Protein AF-A0A4V1WNB5-F1 (afdb_monomer_lite)

pLDDT: mean 74.55, std 23.51, range [30.52, 98.75]

Foldseek 3Di:
DDDDDDDDDDDDDPDDPDPDPPPDDDDDDDDDDDDDDDDDDDDDDDDDDDDDDDDDDDDDDDDDDDDDDDDDDDDDDDDDDDDDDDDDDDDDDDDDDDDDDDPVVVVVVVVVLVVCCVVVNPVVSVVVVVVVVVVVVVVVVVVVVVVVVVVVVPPDPVVVVVVVVVVVVVVVVVVVVVVVVVVVVVVVVVVVVVVVVVVVVVVVVVVVVVVVVVVVVVVVVVVVVVVVVVVVVVVVVVVVVVVVVVVVVVVVVVVVVVVVVVVVVVVVVVVVVVVVVVVVVVVVVVVVVVVVVVVVVVVVVVVVVVVVVVVVVVVVVVVVVVVVVVVVVVVVVVVVVVVVVVVVVVVVVVVVVVD

Structure (mmCIF, N/CA/C/O backbone):
data_AF-A0A4V1WNB5-F1
#
_entry.id   AF-A0A4V1WNB5-F1
#
loop_
_atom_site.group_PDB
_atom_site.id
_atom_site.type_symbol
_atom_site.label_atom_id
_atom_site.label_alt_id
_atom_site.label_comp_id
_atom_site.label_asym_id
_atom_site.label_entity_id
_atom_site.label_seq_id
_atom_site.pdbx_PDB_ins_code
_atom_site.Cartn_x
_atom_site.Cartn_y
_atom_site.Cartn_z
_atom_site.occupancy
_atom_site.B_iso_or_equiv
_atom_site.auth_seq_id
_atom_site.auth_comp_id
_atom_site.auth_asym_id
_atom_site.auth_atom_id
_atom_site.pdbx_PDB_model_num
ATOM 1 N N . MET A 1 1 ? -38.522 -26.105 -21.052 1.00 42.19 1 MET A N 1
ATOM 2 C CA . MET A 1 1 ? -37.766 -27.234 -20.470 1.00 42.19 1 MET A CA 1
ATOM 3 C C . MET A 1 1 ? -37.406 -26.798 -19.070 1.00 42.19 1 MET A C 1
ATOM 5 O O . MET A 1 1 ? -36.334 -26.258 -18.832 1.00 42.19 1 MET A O 1
ATOM 9 N N . ASP A 1 2 ? -38.416 -26.903 -18.217 1.00 47.81 2 ASP A N 1
ATOM 10 C CA . ASP A 1 2 ? -38.385 -26.595 -16.798 1.00 47.81 2 ASP A CA 1
ATOM 11 C C . ASP A 1 2 ? -37.646 -27.701 -16.052 1.00 47.81 2 ASP A C 1
ATOM 13 O O . ASP A 1 2 ? -37.881 -28.877 -16.320 1.00 47.81 2 ASP A O 1
ATOM 17 N N . ALA A 1 3 ? -36.798 -27.322 -15.101 1.00 49.12 3 ALA A N 1
ATOM 18 C CA . ALA A 1 3 ? -36.507 -28.133 -13.924 1.00 49.12 3 ALA A CA 1
ATOM 19 C C . ALA A 1 3 ? -35.836 -27.244 -12.872 1.00 49.12 3 ALA A C 1
ATOM 21 O O . ALA A 1 3 ? -34.621 -27.054 -12.852 1.00 49.12 3 ALA A O 1
ATOM 22 N N . GLN A 1 4 ? -36.676 -26.680 -12.009 1.00 51.12 4 GLN A N 1
ATOM 23 C CA . GLN A 1 4 ? -36.306 -26.287 -10.657 1.00 51.12 4 GLN A CA 1
ATOM 24 C C . GLN A 1 4 ? -35.960 -27.555 -9.868 1.00 51.12 4 GLN A C 1
ATOM 26 O O . GLN A 1 4 ? -36.744 -28.499 -9.883 1.00 51.12 4 GLN A O 1
ATOM 31 N N . TYR A 1 5 ? -34.852 -27.551 -9.130 1.00 54.19 5 TYR A N 1
ATOM 32 C CA . TYR A 1 5 ? -34.739 -28.349 -7.910 1.00 54.19 5 TYR A CA 1
ATOM 33 C C . TYR A 1 5 ? -34.098 -27.499 -6.819 1.00 54.19 5 TYR A C 1
ATOM 35 O O . TYR A 1 5 ? -32.903 -27.214 -6.818 1.00 54.19 5 TYR A O 1
ATOM 43 N N . VAL A 1 6 ? -34.979 -27.061 -5.926 1.00 48.97 6 VAL A N 1
ATOM 44 C CA . VAL A 1 6 ? -34.698 -26.639 -4.562 1.00 48.97 6 VAL A CA 1
ATOM 45 C C . VAL A 1 6 ? -34.506 -27.915 -3.747 1.00 48.97 6 VAL A C 1
ATOM 47 O O . VAL A 1 6 ? -35.368 -28.790 -3.785 1.00 48.97 6 VAL A O 1
ATOM 50 N N . THR A 1 7 ? -33.414 -28.008 -2.997 1.00 57.88 7 THR A N 1
ATOM 51 C CA . THR A 1 7 ? -33.328 -28.893 -1.830 1.00 57.88 7 THR A CA 1
ATOM 52 C C . THR A 1 7 ? -32.632 -28.141 -0.710 1.00 57.88 7 THR A C 1
ATOM 54 O O . THR A 1 7 ? -31.428 -27.891 -0.765 1.00 57.88 7 THR A O 1
ATOM 57 N N . GLU A 1 8 ? -33.444 -27.763 0.271 1.00 52.16 8 GLU A N 1
ATOM 58 C CA . GLU A 1 8 ? -33.056 -27.454 1.640 1.00 52.16 8 GLU A CA 1
ATOM 59 C C . GLU A 1 8 ? -32.385 -28.686 2.265 1.00 52.16 8 GLU A C 1
ATOM 61 O O . G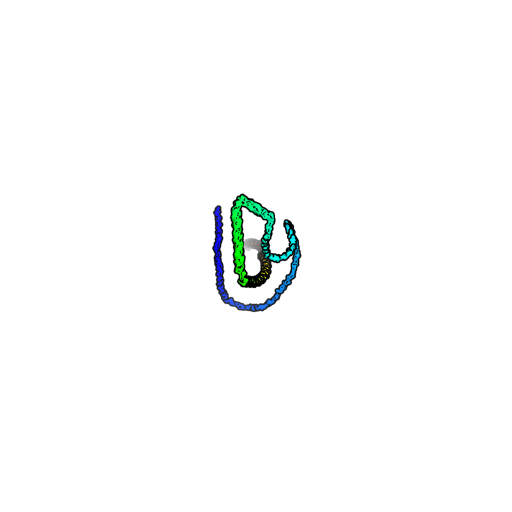LU A 1 8 ? -32.890 -29.802 2.143 1.00 52.16 8 GLU A O 1
ATOM 66 N N . LEU A 1 9 ? -31.263 -28.474 2.951 1.00 57.38 9 LEU A N 1
ATOM 67 C CA . LEU A 1 9 ? -30.746 -29.382 3.969 1.00 57.38 9 LEU A CA 1
ATOM 68 C C . LEU A 1 9 ? -30.289 -28.524 5.145 1.00 57.38 9 LEU A C 1
ATOM 70 O O . LEU A 1 9 ? -29.206 -27.942 5.127 1.00 57.38 9 LEU A O 1
ATOM 74 N N . ASP A 1 10 ? -31.171 -28.438 6.134 1.00 52.91 10 ASP A N 1
ATOM 75 C CA . ASP A 1 10 ? -30.852 -28.033 7.494 1.00 52.91 10 ASP A CA 1
ATOM 76 C C . ASP A 1 10 ? -30.380 -29.245 8.312 1.00 52.91 10 ASP A C 1
ATOM 78 O O . ASP A 1 10 ? -30.760 -30.388 8.048 1.00 52.91 10 ASP A O 1
ATOM 82 N N . SER A 1 11 ? -29.666 -28.912 9.387 1.00 52.03 11 SER A N 1
ATOM 83 C CA . SER A 1 11 ? -29.413 -29.658 10.630 1.00 52.03 11 SER A CA 1
ATOM 84 C C . SER A 1 11 ? -28.161 -30.549 10.753 1.00 52.03 11 SER A C 1
ATOM 86 O O . SER A 1 11 ? -28.029 -31.615 10.162 1.00 52.03 11 SER A O 1
ATOM 88 N N . ASP A 1 12 ? -27.294 -30.063 11.650 1.00 55.00 12 ASP A N 1
ATOM 89 C CA . ASP A 1 12 ? -26.554 -30.796 12.681 1.00 55.00 12 ASP A CA 1
ATOM 90 C C . ASP A 1 12 ? -25.526 -31.858 12.269 1.00 55.00 12 ASP A C 1
ATOM 92 O O . ASP A 1 12 ? -25.769 -33.061 12.301 1.00 55.00 12 ASP A O 1
ATOM 96 N N . SER A 1 13 ? -24.287 -31.391 12.081 1.00 55.72 13 SER A N 1
ATOM 97 C CA . SER A 1 13 ? -23.092 -32.145 12.479 1.00 55.72 13 SER A CA 1
ATOM 98 C C . SER A 1 13 ? -22.102 -31.197 13.159 1.00 55.72 13 SER A C 1
ATOM 100 O O . SER A 1 13 ? -21.338 -30.486 12.504 1.00 55.72 13 SER A O 1
ATOM 102 N N . MET A 1 14 ? -22.146 -31.139 14.494 1.00 52.25 14 MET A N 1
ATOM 103 C CA . MET A 1 14 ? -20.993 -30.709 15.284 1.00 52.25 14 MET A CA 1
ATOM 104 C C . MET A 1 14 ? -19.970 -31.844 15.249 1.00 52.25 14 MET A C 1
ATOM 106 O O . MET A 1 14 ? -19.978 -32.722 16.107 1.00 52.25 14 MET A O 1
ATOM 110 N N . ASP A 1 15 ? -19.108 -31.826 14.237 1.00 55.44 15 ASP A N 1
ATOM 111 C CA . ASP A 1 15 ? -17.906 -32.647 14.236 1.00 55.44 15 ASP A CA 1
ATOM 112 C C . ASP A 1 15 ? -16.852 -32.000 15.140 1.00 55.44 15 ASP A C 1
ATOM 114 O O . ASP A 1 15 ? -16.408 -30.865 14.932 1.00 55.44 15 ASP A O 1
ATOM 118 N N . ASP A 1 16 ? -16.469 -32.754 16.166 1.00 52.06 16 ASP A N 1
ATOM 119 C CA . ASP A 1 16 ? -15.380 -32.475 17.087 1.00 52.06 16 ASP A CA 1
ATOM 120 C C . ASP A 1 16 ? -14.090 -32.120 16.330 1.00 52.06 16 ASP A C 1
ATOM 122 O O . ASP A 1 16 ? -13.396 -32.976 15.773 1.00 52.06 16 ASP A O 1
ATOM 126 N N . ILE A 1 17 ? -13.706 -30.842 16.359 1.00 52.59 17 ILE A N 1
ATOM 127 C CA . ILE A 1 17 ? -12.376 -30.415 15.920 1.00 52.59 17 ILE A CA 1
ATOM 128 C C . ILE A 1 17 ? -11.371 -30.823 17.003 1.00 52.59 17 ILE A C 1
ATOM 130 O O . ILE A 1 17 ? -11.037 -30.059 17.911 1.00 52.59 17 ILE A O 1
ATOM 134 N N . ILE A 1 18 ? -10.851 -32.045 16.895 1.00 53.91 18 ILE A N 1
ATOM 135 C CA . ILE A 1 18 ? -9.656 -32.463 17.626 1.00 53.91 18 ILE A CA 1
ATOM 136 C C . ILE A 1 18 ? -8.452 -31.765 16.982 1.00 53.91 18 ILE A C 1
ATOM 138 O O . ILE A 1 18 ? -7.957 -32.170 15.930 1.00 53.91 18 ILE A O 1
ATOM 142 N N . PHE A 1 19 ? -7.934 -30.722 17.634 1.00 49.09 19 PHE A N 1
ATOM 143 C CA . PHE A 1 19 ? -6.611 -30.185 17.319 1.00 49.09 19 PHE A CA 1
ATOM 144 C C . PHE A 1 19 ? -5.536 -31.201 17.728 1.00 49.09 19 PHE A C 1
ATOM 146 O O . PHE A 1 19 ? -5.020 -31.188 18.848 1.00 49.09 19 PHE A O 1
ATOM 153 N N . VAL A 1 20 ? -5.167 -32.083 16.799 1.00 51.66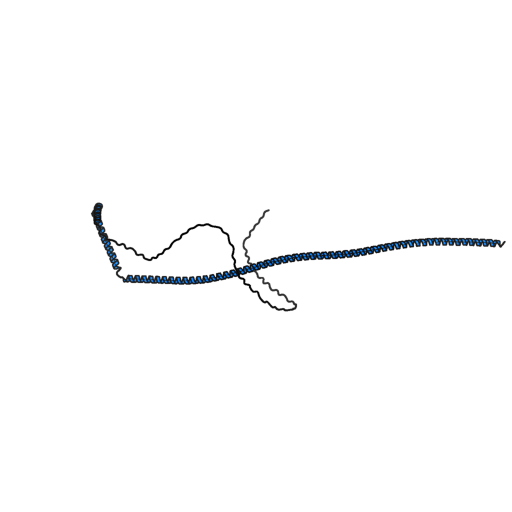 20 VAL A N 1
ATOM 154 C CA . VAL A 1 20 ? -3.948 -32.886 16.903 1.00 51.66 20 VAL A CA 1
ATOM 155 C C . VAL A 1 20 ? -2.757 -31.934 16.778 1.00 51.66 20 VAL A C 1
ATOM 157 O O . VAL A 1 20 ? -2.436 -31.439 15.699 1.00 51.66 20 VAL A O 1
ATOM 160 N N . ARG A 1 21 ? -2.092 -31.655 17.905 1.00 39.62 21 ARG A N 1
ATOM 161 C CA . ARG A 1 21 ? -0.758 -31.044 17.925 1.00 39.62 21 ARG A CA 1
ATOM 162 C C . ARG A 1 21 ? 0.216 -31.977 17.204 1.00 39.62 21 ARG A C 1
ATOM 164 O O . ARG A 1 21 ? 0.725 -32.924 17.800 1.00 39.62 21 ARG A O 1
ATOM 171 N N . SER A 1 22 ? 0.516 -31.683 15.946 1.00 46.41 22 SER A N 1
ATOM 172 C CA . SER A 1 22 ? 1.713 -32.201 15.289 1.00 46.41 22 SER A CA 1
ATOM 173 C C . SER A 1 22 ? 2.934 -31.615 15.995 1.00 46.41 22 SER A C 1
ATOM 175 O O . SER A 1 22 ? 3.272 -30.445 15.829 1.00 46.41 22 SER A O 1
ATOM 177 N N . VAL A 1 23 ? 3.571 -32.426 16.840 1.00 45.19 23 VAL A N 1
ATOM 178 C CA . VAL A 1 23 ? 4.894 -32.137 17.394 1.00 45.19 23 VAL A CA 1
ATOM 179 C C . VAL A 1 23 ? 5.896 -32.338 16.263 1.00 45.19 23 VAL A C 1
ATOM 181 O O . VAL A 1 23 ? 6.305 -33.459 15.960 1.00 45.19 23 VAL A O 1
ATOM 184 N N . GLU A 1 24 ? 6.249 -31.246 15.596 1.00 44.66 24 GLU A N 1
ATOM 185 C CA . GLU A 1 24 ? 7.303 -31.241 14.594 1.00 44.66 24 GLU A CA 1
ATOM 186 C C . GLU A 1 24 ? 8.656 -31.445 15.298 1.00 44.66 24 GLU A C 1
ATOM 188 O O . GLU A 1 24 ? 9.048 -30.702 16.201 1.00 44.66 24 GLU A O 1
ATOM 193 N N . LYS A 1 25 ? 9.344 -32.531 14.931 1.00 53.69 25 LYS A N 1
ATOM 194 C CA . LYS A 1 25 ? 10.694 -32.859 15.400 1.00 53.69 25 LYS A CA 1
ATOM 195 C C . LYS A 1 25 ? 11.670 -31.750 14.984 1.00 53.69 25 LYS A C 1
ATOM 197 O O . LYS A 1 25 ? 11.705 -31.413 13.802 1.00 53.69 25 LYS A O 1
ATOM 202 N N . PRO A 1 26 ? 12.553 -31.270 15.875 1.00 44.59 26 PRO A N 1
ATOM 203 C CA . PRO A 1 26 ? 13.634 -30.385 15.469 1.00 44.59 26 PRO A CA 1
ATOM 204 C C . PRO A 1 26 ? 14.649 -31.158 14.615 1.00 44.59 26 PRO A C 1
ATOM 206 O O . PRO A 1 26 ? 15.341 -32.058 15.098 1.00 44.59 26 PRO A O 1
ATOM 209 N N . GLN A 1 27 ? 14.738 -30.805 13.330 1.00 51.25 27 GLN A N 1
ATOM 210 C CA . GLN A 1 27 ? 15.877 -31.160 12.490 1.00 51.25 27 GLN A CA 1
ATOM 211 C C . GLN A 1 27 ? 17.113 -30.398 12.973 1.00 51.25 27 GLN A C 1
ATOM 213 O O . GLN A 1 27 ? 17.120 -29.175 13.098 1.00 51.25 27 GLN A O 1
ATOM 218 N N . THR A 1 28 ? 18.174 -31.148 13.240 1.00 51.28 28 THR A N 1
ATOM 219 C CA . THR A 1 28 ? 19.508 -30.641 13.540 1.00 51.28 28 THR A CA 1
ATOM 220 C C . THR A 1 28 ? 20.172 -30.111 12.263 1.00 51.28 28 THR A C 1
ATOM 222 O O . THR A 1 28 ? 20.312 -30.863 11.295 1.00 51.28 28 THR A O 1
ATOM 225 N N . PRO A 1 29 ? 20.658 -28.858 12.223 1.00 48.78 29 PRO A N 1
ATOM 226 C CA . PRO A 1 29 ? 21.563 -28.438 11.168 1.00 48.78 29 PRO A CA 1
ATOM 227 C C . PRO A 1 29 ? 22.975 -28.946 11.477 1.00 48.78 29 PRO A C 1
ATOM 229 O O . PRO A 1 29 ? 23.574 -28.633 12.509 1.00 48.78 29 PRO A O 1
ATOM 232 N N . LYS A 1 30 ? 23.492 -29.772 10.562 1.00 51.12 30 LYS A N 1
ATOM 233 C CA . LYS A 1 30 ? 24.883 -30.226 10.536 1.00 51.12 30 LYS A CA 1
ATOM 234 C C . LYS A 1 30 ? 25.839 -29.040 10.428 1.00 51.12 30 LYS A C 1
ATOM 236 O O . LYS A 1 30 ? 25.622 -28.095 9.676 1.00 51.12 30 LYS A O 1
ATOM 241 N N . ALA A 1 31 ? 26.921 -29.174 11.182 1.00 45.06 31 ALA A N 1
ATOM 242 C CA . ALA A 1 31 ? 28.063 -28.288 11.246 1.00 45.06 31 ALA A CA 1
ATOM 243 C C . ALA A 1 31 ? 28.826 -28.153 9.915 1.00 45.06 31 ALA A C 1
ATOM 245 O O . ALA A 1 31 ? 29.007 -29.117 9.174 1.00 45.06 31 ALA A O 1
ATOM 246 N N . GLY A 1 32 ? 29.355 -26.950 9.713 1.00 42.41 32 GLY A N 1
ATOM 247 C CA . GLY A 1 32 ? 30.382 -26.563 8.745 1.00 42.41 32 GLY A CA 1
ATOM 248 C C . GLY A 1 32 ? 30.314 -25.039 8.639 1.00 42.41 32 GLY A C 1
ATOM 249 O O . GLY A 1 32 ? 29.313 -24.510 8.192 1.00 42.41 32 GLY A O 1
ATOM 250 N N . GLY A 1 33 ? 31.233 -24.225 9.145 1.00 37.28 33 GLY A N 1
ATOM 251 C CA . GLY A 1 33 ? 32.669 -24.393 9.302 1.00 37.28 33 GLY A CA 1
ATOM 252 C C . GLY A 1 33 ? 33.303 -23.165 8.644 1.00 37.28 33 GLY A C 1
ATOM 253 O O . GLY A 1 33 ? 33.580 -23.190 7.455 1.00 37.28 33 GLY A O 1
ATOM 254 N N . GLY A 1 34 ? 33.464 -22.067 9.391 1.00 39.53 34 GLY A N 1
ATOM 255 C CA . GLY A 1 34 ? 34.035 -20.817 8.874 1.00 39.53 34 GLY A CA 1
ATOM 256 C C . GLY A 1 34 ? 34.103 -19.723 9.943 1.00 39.53 34 GLY A C 1
ATOM 257 O O . GLY A 1 34 ? 33.090 -19.323 10.496 1.00 39.53 34 GLY A O 1
ATOM 258 N N . ARG A 1 35 ? 35.328 -19.319 10.277 1.00 44.09 35 ARG A N 1
ATOM 259 C CA . ARG A 1 35 ? 35.804 -18.572 11.463 1.00 44.09 35 ARG A CA 1
ATOM 260 C C . ARG A 1 35 ? 35.580 -17.029 11.355 1.00 44.09 35 ARG A C 1
ATOM 262 O O . ARG A 1 35 ? 34.982 -16.590 10.384 1.00 44.09 35 ARG A O 1
ATOM 269 N N . PRO A 1 36 ? 36.012 -16.180 12.323 1.00 52.59 36 PRO A N 1
ATOM 270 C CA . PRO A 1 36 ? 35.163 -15.154 12.938 1.00 52.59 36 PRO A CA 1
ATOM 271 C C . PRO A 1 36 ? 35.675 -13.721 12.679 1.00 52.59 36 PRO A C 1
ATOM 273 O O . PRO A 1 36 ? 36.760 -13.537 12.140 1.00 52.59 36 PRO A O 1
ATOM 276 N N . THR A 1 37 ? 34.969 -12.686 13.149 1.00 38.66 37 THR A N 1
ATOM 277 C CA . THR A 1 37 ? 35.601 -11.549 13.857 1.00 38.66 37 THR A CA 1
ATOM 278 C C . THR A 1 37 ? 34.589 -10.530 14.396 1.00 38.66 37 THR A C 1
ATOM 280 O O . THR A 1 37 ? 33.669 -10.113 13.711 1.00 38.66 37 THR A O 1
ATOM 283 N N . LYS A 1 38 ? 34.878 -10.083 15.630 1.00 46.59 38 LYS A N 1
ATOM 284 C CA . LYS A 1 38 ? 34.536 -8.785 16.250 1.00 46.59 38 LYS A CA 1
ATOM 285 C C . LYS A 1 38 ? 33.115 -8.565 16.798 1.00 46.59 38 LYS A C 1
ATOM 287 O O . LYS A 1 38 ? 32.292 -7.850 16.255 1.00 46.59 38 LYS A O 1
ATOM 292 N N . ARG A 1 39 ? 32.926 -9.094 18.012 1.00 40.84 39 ARG A N 1
ATOM 293 C CA . ARG A 1 39 ? 32.809 -8.335 19.279 1.00 40.84 39 ARG A CA 1
ATOM 294 C C . ARG A 1 39 ? 32.447 -6.837 19.152 1.00 40.84 39 ARG A C 1
ATOM 296 O O . ARG A 1 39 ? 33.323 -6.031 18.861 1.00 40.84 39 ARG A O 1
ATOM 303 N N . ALA A 1 40 ? 31.243 -6.479 19.593 1.00 36.00 40 ALA A N 1
ATOM 304 C CA . ALA A 1 40 ? 30.999 -5.314 20.446 1.00 36.00 40 ALA A CA 1
ATOM 305 C C . ALA A 1 40 ? 29.779 -5.603 21.338 1.00 36.00 40 ALA A C 1
ATOM 307 O O . ALA A 1 40 ? 28.773 -6.138 20.883 1.00 36.00 40 ALA A O 1
ATOM 308 N N . LYS A 1 41 ? 29.941 -5.340 22.634 1.00 46.84 41 LYS A N 1
ATOM 309 C CA . LYS A 1 41 ? 28.938 -5.489 23.693 1.00 46.84 41 LYS A CA 1
ATOM 310 C C . LYS A 1 41 ? 28.261 -4.125 23.947 1.00 46.84 41 LYS A C 1
ATOM 312 O O . LYS A 1 41 ? 28.760 -3.122 23.442 1.00 46.84 41 LYS A O 1
ATOM 317 N N . PRO A 1 42 ? 27.129 -4.121 24.671 1.00 55.09 42 PRO A N 1
ATOM 318 C CA . PRO A 1 42 ? 26.087 -3.100 24.624 1.00 55.09 42 PRO A CA 1
ATOM 319 C C . PRO A 1 42 ? 26.436 -1.908 25.506 1.00 55.09 42 PRO A C 1
ATOM 321 O O . PRO A 1 42 ? 27.261 -2.062 26.402 1.00 55.09 42 PRO A O 1
ATOM 324 N N . ASN A 1 43 ? 25.770 -0.773 25.290 1.00 38.22 43 ASN A N 1
ATOM 325 C CA . ASN A 1 43 ? 25.516 0.192 26.352 1.00 38.22 43 ASN A CA 1
ATOM 326 C C . ASN A 1 43 ? 24.463 1.242 25.962 1.00 38.22 43 ASN A C 1
ATOM 328 O O . ASN A 1 43 ? 24.403 1.696 24.823 1.00 38.22 43 ASN A O 1
ATOM 332 N N . ASP A 1 44 ? 23.702 1.606 26.993 1.00 37.56 44 ASP A N 1
ATOM 333 C CA . ASP A 1 44 ? 23.070 2.901 27.248 1.00 37.56 44 ASP A CA 1
ATOM 334 C C . ASP A 1 44 ? 21.703 3.216 26.621 1.00 37.56 44 ASP A C 1
ATOM 336 O O . ASP A 1 44 ? 21.555 3.891 25.607 1.00 37.56 44 ASP A O 1
ATOM 340 N N . VAL A 1 45 ? 20.674 2.824 27.380 1.00 49.22 45 VAL A N 1
ATOM 341 C CA . VAL A 1 45 ? 19.487 3.656 27.622 1.00 49.22 45 VAL A CA 1
ATOM 342 C C . VAL A 1 45 ? 19.846 4.659 28.728 1.00 49.22 45 VAL A C 1
ATOM 344 O O . VAL A 1 45 ? 20.417 4.253 29.742 1.00 49.22 45 VAL A O 1
ATOM 347 N N . PRO A 1 46 ? 19.439 5.934 28.610 1.00 47.16 46 PRO A N 1
ATOM 348 C CA . PRO A 1 46 ? 18.659 6.476 29.718 1.00 47.16 46 PRO A CA 1
ATOM 349 C C . PRO A 1 46 ? 17.446 7.309 29.273 1.00 47.16 46 PRO A C 1
ATOM 351 O O . PRO A 1 46 ? 17.540 8.203 28.443 1.00 47.16 46 PRO A O 1
ATOM 354 N N . ALA A 1 47 ? 16.324 6.981 29.920 1.00 37.47 47 ALA A N 1
ATOM 355 C CA . ALA A 1 47 ? 15.301 7.846 30.510 1.00 37.47 47 ALA A CA 1
ATOM 356 C C . ALA A 1 47 ? 14.849 9.137 29.790 1.00 37.47 47 ALA A C 1
ATOM 358 O O . ALA A 1 47 ? 15.644 10.041 29.551 1.00 37.47 47 ALA A O 1
ATOM 359 N N . ARG A 1 48 ? 13.512 9.315 29.743 1.00 35.72 48 ARG A N 1
ATOM 360 C CA . ARG A 1 48 ? 12.751 10.390 30.441 1.00 35.72 48 ARG A CA 1
ATOM 361 C C . ARG A 1 48 ? 11.639 11.005 29.571 1.00 35.72 48 ARG A C 1
ATOM 363 O O . ARG A 1 48 ? 11.910 11.762 28.653 1.00 35.72 48 ARG A O 1
ATOM 370 N N . ALA A 1 49 ? 10.386 10.771 29.959 1.00 34.34 49 ALA A N 1
ATOM 371 C CA . ALA A 1 49 ? 9.225 11.635 29.689 1.00 34.34 49 ALA A CA 1
ATOM 372 C C . ALA A 1 49 ? 8.202 11.319 30.799 1.00 34.34 49 ALA A C 1
ATOM 374 O O . ALA A 1 49 ? 7.684 10.213 30.854 1.00 34.34 49 ALA A O 1
ATOM 375 N N . VAL A 1 50 ? 8.137 12.053 31.915 1.00 40.41 50 VAL A N 1
ATOM 376 C CA . VAL A 1 50 ? 7.525 13.381 32.126 1.00 40.41 50 VAL A CA 1
ATOM 377 C C . VAL A 1 50 ? 6.125 13.478 31.524 1.00 40.41 50 VAL A C 1
ATOM 379 O O . VAL A 1 50 ? 5.939 13.879 30.381 1.00 40.41 50 VAL A O 1
ATOM 382 N N . SER A 1 51 ? 5.144 13.131 32.352 1.00 44.75 51 SER A N 1
ATOM 383 C CA . SER A 1 51 ? 3.738 13.489 32.196 1.00 44.75 51 SER A CA 1
ATOM 384 C C . SER A 1 51 ? 3.549 15.008 32.283 1.00 44.75 51 SER A C 1
ATOM 386 O O . SER A 1 51 ? 4.155 15.637 33.155 1.00 44.75 51 SER A O 1
ATOM 388 N N . PRO A 1 52 ? 2.617 15.591 31.514 1.00 53.75 52 PRO A N 1
ATOM 389 C CA . PRO A 1 52 ? 1.970 16.833 31.895 1.00 53.75 52 PRO A CA 1
ATOM 390 C C . PRO A 1 52 ? 0.527 16.577 32.342 1.00 53.75 52 PRO A C 1
ATOM 392 O O . PRO A 1 52 ? -0.303 16.031 31.618 1.00 53.75 52 PRO A O 1
ATOM 395 N N . SER A 1 53 ? 0.234 17.023 33.559 1.00 40.31 53 SER A N 1
ATOM 396 C CA . SER A 1 53 ? -1.105 17.319 34.045 1.00 40.31 53 SER A CA 1
ATOM 397 C C . SER A 1 53 ? -1.593 18.629 33.425 1.00 40.31 53 SER A C 1
ATOM 399 O O . SER A 1 53 ? -0.875 19.625 33.441 1.00 40.31 53 SER A O 1
ATOM 401 N N . LEU A 1 54 ? -2.836 18.667 32.938 1.00 40.25 54 LEU A N 1
ATOM 402 C CA . LEU A 1 54 ? -3.536 19.922 32.661 1.00 40.25 54 LEU A CA 1
ATOM 403 C C . LEU A 1 54 ? -5.000 19.816 33.088 1.00 40.25 54 LEU A C 1
ATOM 405 O O . LEU A 1 54 ? -5.823 19.100 32.526 1.00 40.25 54 LEU A O 1
ATOM 409 N N . THR A 1 55 ? -5.287 20.564 34.144 1.00 37.84 55 THR A N 1
ATOM 410 C CA . THR A 1 55 ? -6.611 20.975 34.590 1.00 37.84 55 THR A CA 1
ATOM 411 C C . THR A 1 55 ? -7.127 22.085 33.671 1.00 37.84 55 THR A C 1
ATOM 413 O O . THR A 1 55 ? -6.366 22.997 33.356 1.00 37.84 55 THR A O 1
ATOM 416 N N . LYS A 1 56 ? -8.427 22.070 33.329 1.00 38.56 56 LYS A N 1
ATOM 417 C CA . LYS A 1 56 ? -9.404 23.156 33.596 1.00 38.56 56 LYS A CA 1
ATOM 418 C C . LYS A 1 56 ? -10.599 23.178 32.623 1.00 38.56 56 LYS A C 1
ATOM 420 O O . LYS A 1 56 ? -10.450 23.425 31.437 1.00 38.56 56 LYS A O 1
ATOM 425 N N . ARG A 1 57 ? -11.777 23.185 33.264 1.00 32.34 57 ARG A N 1
ATOM 426 C CA . ARG A 1 57 ? -12.852 24.192 33.132 1.00 32.34 57 ARG A CA 1
ATOM 427 C C . ARG A 1 57 ? -13.937 23.962 32.074 1.00 32.34 57 ARG A C 1
ATOM 429 O O . ARG A 1 57 ? -13.779 24.218 30.890 1.00 32.34 57 ARG A O 1
ATOM 436 N N . ALA A 1 58 ? -15.106 23.636 32.620 1.00 39.75 58 ALA A N 1
ATOM 437 C CA . ALA A 1 58 ? -16.418 23.796 32.023 1.00 39.75 58 ALA A CA 1
ATOM 438 C C . ALA A 1 58 ? -16.705 25.247 31.596 1.00 39.75 58 ALA A C 1
ATOM 440 O O . ALA A 1 58 ? -16.398 26.194 32.330 1.00 39.75 58 ALA A O 1
ATOM 441 N N . LYS A 1 59 ? -17.397 25.392 30.463 1.00 37.12 59 LYS A N 1
ATOM 442 C CA . LYS A 1 59 ? -18.290 26.515 30.170 1.00 37.12 59 LYS A CA 1
ATOM 443 C C . LYS A 1 59 ? -19.527 26.005 29.433 1.00 37.12 59 LYS A C 1
ATOM 445 O O . LYS A 1 59 ? -19.448 25.467 28.337 1.00 37.12 59 LYS A O 1
ATOM 450 N N . SER A 1 60 ? -20.647 26.196 30.109 1.00 43.81 60 SER A N 1
ATOM 451 C CA . SER A 1 60 ? -22.025 26.194 29.639 1.00 43.81 60 SER A CA 1
ATOM 452 C C . SER A 1 60 ? -22.306 27.324 28.642 1.00 43.81 60 SER A C 1
ATOM 454 O O . SER A 1 60 ? -21.830 28.434 28.882 1.00 43.81 60 SER A O 1
ATOM 456 N N . SER A 1 61 ? -23.188 27.094 27.662 1.00 35.19 61 SER A N 1
ATOM 457 C CA . SER A 1 61 ? -24.212 28.067 27.222 1.00 35.19 61 SER A CA 1
ATOM 458 C C . SER A 1 61 ? -25.080 27.519 26.077 1.00 35.19 61 SER A C 1
ATOM 460 O O . SER A 1 61 ? -24.525 27.108 25.063 1.00 35.19 61 SER A O 1
ATOM 462 N N . GLY A 1 62 ? -26.412 27.640 26.193 1.00 31.09 62 GLY A N 1
ATOM 463 C CA . GLY A 1 62 ? -27.306 27.827 25.033 1.00 31.09 62 GLY A CA 1
ATOM 464 C C . GLY A 1 62 ? -28.516 26.887 24.904 1.00 31.09 62 GLY A C 1
ATOM 465 O O . GLY A 1 62 ? -28.411 25.851 24.266 1.00 31.09 62 GLY A O 1
ATOM 466 N N . MET A 1 63 ? -29.664 27.291 25.471 1.00 36.34 63 MET A N 1
ATOM 467 C CA . MET A 1 63 ? -31.050 26.827 25.189 1.00 36.34 63 MET A CA 1
ATOM 468 C C . MET A 1 63 ? -31.555 27.310 23.788 1.00 36.34 63 MET A C 1
ATOM 470 O O . MET A 1 63 ? -30.734 27.919 23.102 1.00 36.34 63 MET A O 1
ATOM 474 N N . PRO A 1 64 ? -32.861 27.251 23.371 1.00 54.62 64 PRO A N 1
ATOM 475 C CA . PRO A 1 64 ? -34.089 26.574 23.879 1.00 54.62 64 PRO A CA 1
ATOM 476 C C . PRO A 1 64 ? -34.957 25.867 22.793 1.00 54.62 64 PRO A C 1
ATOM 478 O O . PRO A 1 64 ? -34.773 26.084 21.602 1.00 54.62 64 PRO A O 1
ATOM 481 N N . ALA A 1 65 ? -36.015 25.145 23.203 1.00 33.44 65 ALA A N 1
ATOM 482 C CA . ALA A 1 65 ? -37.294 25.131 22.468 1.00 33.44 65 ALA A CA 1
ATOM 483 C C . ALA A 1 65 ? -38.489 24.783 23.383 1.00 33.44 65 ALA A C 1
ATOM 485 O O . ALA A 1 65 ? -38.426 23.857 24.189 1.00 33.44 65 ALA A O 1
ATOM 486 N N . GLN A 1 66 ? -39.553 25.581 23.255 1.00 33.19 66 GLN A N 1
ATOM 487 C CA . GLN A 1 66 ? -40.851 25.528 23.941 1.00 33.19 66 GLN A CA 1
ATOM 488 C C . GLN A 1 66 ? -41.873 24.644 23.198 1.00 33.19 66 GLN A C 1
ATOM 490 O O . GLN A 1 66 ? -41.823 24.589 21.974 1.00 33.19 66 GLN A O 1
ATOM 495 N N . ALA A 1 67 ? -42.860 24.099 23.928 1.00 31.72 67 ALA A N 1
ATOM 496 C CA . ALA A 1 67 ? -44.302 24.019 23.579 1.00 31.72 67 ALA A CA 1
ATOM 497 C C . ALA A 1 67 ? -45.059 23.360 24.769 1.00 31.72 67 ALA A C 1
ATOM 499 O O . ALA A 1 67 ? -44.773 22.216 25.099 1.00 31.72 67 ALA A O 1
ATOM 500 N N . VAL A 1 68 ? -45.738 24.098 25.663 1.00 34.69 68 VAL A N 1
ATOM 501 C CA . VAL A 1 68 ? -47.170 24.520 25.680 1.00 34.69 68 VAL A CA 1
ATOM 502 C C . VAL A 1 68 ? -48.199 23.379 25.927 1.00 34.69 68 VAL A C 1
ATOM 504 O O . VAL A 1 68 ? -48.592 22.704 24.989 1.00 34.69 68 VAL A O 1
ATOM 507 N N . SER A 1 69 ? -48.578 23.212 27.217 1.00 40.97 69 SER A N 1
ATOM 508 C CA . SER A 1 69 ? -49.908 23.210 27.924 1.00 40.97 69 SER A CA 1
ATOM 509 C C . SER A 1 69 ? -51.207 22.653 27.271 1.00 40.97 69 SER A C 1
ATOM 511 O O . SER A 1 69 ? -51.239 22.619 26.047 1.00 40.97 69 SER A O 1
ATOM 513 N N . PRO A 1 70 ? -52.342 22.353 27.998 1.00 49.22 70 PRO A N 1
ATOM 514 C CA . PRO A 1 70 ? -52.757 22.721 29.388 1.00 49.22 70 PRO A CA 1
ATOM 515 C C . PRO A 1 70 ? -53.518 21.647 30.261 1.00 49.22 70 PRO A C 1
ATOM 517 O O . PRO A 1 70 ? -53.772 20.537 29.817 1.00 49.22 70 PRO A O 1
ATOM 520 N N . GLY A 1 71 ? -53.855 22.014 31.525 1.00 32.44 71 GLY A N 1
ATOM 521 C CA . GLY A 1 71 ? -54.410 21.207 32.660 1.00 32.44 71 GLY A CA 1
ATOM 522 C C . GLY A 1 71 ? -55.928 20.861 32.662 1.00 32.44 71 GLY A C 1
ATOM 523 O O . GLY A 1 71 ? -56.450 20.700 31.564 1.00 32.44 71 GLY A O 1
ATOM 524 N N . PRO A 1 72 ? -56.670 20.737 33.814 1.00 47.06 72 PRO A N 1
ATOM 525 C CA . PRO A 1 72 ? -56.539 21.504 35.077 1.00 47.06 72 PRO A CA 1
ATOM 526 C C . PRO A 1 72 ? -56.792 20.788 36.453 1.00 47.06 72 PRO A C 1
ATOM 528 O O . PRO A 1 72 ? -57.386 19.726 36.556 1.00 47.06 72 PRO A O 1
ATOM 531 N N . ALA A 1 73 ? -56.338 21.485 37.511 1.00 34.84 73 ALA A N 1
ATOM 532 C CA . ALA A 1 73 ? -56.852 21.727 38.880 1.00 34.84 73 ALA A CA 1
ATOM 533 C C . ALA A 1 73 ? -57.640 20.696 39.736 1.00 34.84 73 ALA A C 1
ATOM 535 O O . ALA A 1 73 ? -58.726 20.255 39.384 1.00 34.84 73 ALA A O 1
ATOM 536 N N . THR A 1 74 ? -57.256 20.605 41.022 1.00 37.47 74 THR A N 1
ATOM 537 C CA . THR A 1 74 ? -58.089 21.067 42.166 1.00 37.47 74 THR A CA 1
ATOM 538 C C . THR A 1 74 ? -57.260 21.280 43.443 1.00 37.47 74 THR A C 1
ATOM 540 O O . THR A 1 74 ? -56.268 20.604 43.693 1.00 37.47 74 THR A O 1
ATOM 543 N N . LYS A 1 75 ? -57.660 22.293 44.221 1.00 39.16 75 LYS A N 1
ATOM 544 C CA . LYS A 1 75 ? -57.103 22.756 45.505 1.00 39.16 75 LYS A CA 1
ATOM 545 C C . LYS A 1 75 ? -58.020 22.327 46.659 1.00 39.16 75 LYS A C 1
ATOM 547 O O . LYS A 1 75 ? -59.226 22.385 46.464 1.00 39.16 75 LYS A O 1
ATOM 552 N N . GLN A 1 76 ? -57.461 22.105 47.853 1.00 36.59 76 GLN A N 1
ATOM 553 C CA . GLN A 1 76 ? -58.020 22.334 49.216 1.00 36.59 76 GLN A CA 1
ATOM 554 C C . GLN A 1 76 ? -56.938 21.826 50.201 1.00 36.59 76 GLN A C 1
ATOM 556 O O . GLN A 1 76 ? -56.440 20.732 49.988 1.00 36.59 76 GLN A O 1
ATOM 561 N N . LYS A 1 77 ? -56.315 22.528 51.162 1.00 34.66 77 LYS A N 1
ATOM 562 C CA . LYS A 1 77 ? -56.599 23.584 52.163 1.00 34.66 77 LYS A CA 1
ATOM 563 C C . LYS A 1 77 ? -57.467 23.139 53.361 1.00 34.66 77 LYS A C 1
ATOM 565 O O . LYS A 1 77 ? -58.640 22.864 53.144 1.00 34.66 77 LYS A O 1
ATOM 570 N N . ARG A 1 78 ? -56.883 23.316 54.573 1.00 32.06 78 ARG A N 1
ATOM 571 C CA . ARG A 1 78 ? -57.454 23.391 55.954 1.00 32.06 78 ARG A CA 1
ATOM 572 C C . ARG A 1 78 ? -57.662 22.050 56.684 1.00 32.06 78 ARG A C 1
ATOM 574 O O . ARG A 1 78 ? -57.972 21.081 56.018 1.00 32.06 78 ARG A O 1
ATOM 581 N N . ASP A 1 79 ? -57.525 21.881 58.006 1.00 32.59 79 ASP A N 1
ATOM 582 C CA . ASP A 1 79 ? -57.202 22.726 59.179 1.00 32.59 79 ASP A CA 1
ATOM 583 C C . ASP A 1 79 ? -56.815 21.811 60.381 1.00 32.59 79 ASP A C 1
ATOM 585 O O . ASP A 1 79 ? -56.942 20.590 60.318 1.00 32.59 79 ASP A O 1
ATOM 589 N N . SER A 1 80 ? -56.341 22.435 61.463 1.00 41.56 80 SER A N 1
ATOM 590 C CA . SER A 1 80 ? -55.920 21.926 62.782 1.00 41.56 80 SER A CA 1
ATOM 591 C C . SER A 1 80 ? -57.013 21.285 63.672 1.00 41.56 80 SER A C 1
ATOM 593 O O . SER A 1 80 ? -58.157 21.720 63.615 1.00 41.56 80 SER A O 1
ATOM 595 N N . ASN A 1 81 ? -56.630 20.364 64.581 1.00 32.75 81 ASN A N 1
ATOM 596 C CA . ASN A 1 81 ? -57.023 20.244 66.020 1.00 32.75 81 ASN A CA 1
ATOM 597 C C . ASN A 1 81 ? -56.581 18.865 66.570 1.00 32.75 81 ASN A C 1
ATOM 599 O O . ASN A 1 81 ? -56.778 17.855 65.909 1.00 32.75 81 ASN A O 1
ATOM 603 N N . SER A 1 82 ? -55.790 18.757 67.646 1.00 37.38 82 SER A N 1
ATOM 604 C CA . SER A 1 82 ? -56.134 18.861 69.083 1.00 37.38 82 SER A CA 1
ATOM 605 C C . SER A 1 82 ? -57.229 17.893 69.555 1.00 37.38 82 SER A C 1
ATOM 607 O O . SER A 1 82 ? -58.395 18.110 69.241 1.00 37.38 82 SER A O 1
ATOM 609 N N . SER A 1 83 ? -56.856 16.891 70.369 1.00 33.72 83 SER A N 1
ATOM 610 C CA . SER A 1 83 ? -57.266 16.740 71.787 1.00 33.72 83 SER A CA 1
ATOM 611 C C . SER A 1 83 ? -57.160 15.293 72.308 1.00 33.72 83 SER A C 1
ATOM 613 O O . SER A 1 83 ? -57.325 14.324 71.575 1.00 33.72 83 SER A O 1
ATOM 615 N N . GLN A 1 84 ? -56.855 15.203 73.605 1.00 35.31 84 GLN A N 1
ATOM 616 C CA . GLN A 1 84 ? -56.724 14.033 74.486 1.00 35.31 84 GLN A CA 1
ATOM 617 C C . GLN A 1 84 ? -58.055 13.314 74.794 1.00 35.31 84 GLN A C 1
ATOM 619 O O . GLN A 1 84 ? -59.109 13.910 74.593 1.00 35.31 84 GLN A O 1
ATOM 624 N N . THR A 1 85 ? -57.957 12.106 75.390 1.00 30.52 85 THR A N 1
ATOM 625 C CA . THR A 1 85 ? -58.738 11.458 76.506 1.00 30.52 85 THR A CA 1
ATOM 626 C C . THR A 1 85 ? -58.778 9.931 76.255 1.00 30.52 85 THR A C 1
ATOM 628 O O . THR A 1 85 ? -58.955 9.536 75.111 1.00 30.52 85 THR A O 1
ATOM 631 N N . THR A 1 86 ? -58.407 8.958 77.108 1.00 35.38 86 THR A N 1
ATOM 632 C CA . THR A 1 86 ? -58.616 8.557 78.528 1.00 35.38 86 THR A CA 1
ATOM 633 C C . THR A 1 86 ? -60.029 8.094 78.912 1.00 35.38 86 THR A C 1
ATOM 635 O O . THR A 1 86 ? -60.969 8.862 78.755 1.00 35.38 86 THR A O 1
ATOM 638 N N . THR A 1 87 ? -60.087 6.912 79.570 1.00 33.12 87 THR A N 1
ATOM 639 C CA . THR A 1 87 ? -61.151 6.330 80.448 1.00 33.12 87 THR A CA 1
ATOM 640 C C . THR A 1 87 ? -62.474 5.918 79.788 1.00 33.12 87 THR A C 1
ATOM 642 O O . THR A 1 87 ? -62.847 6.504 78.789 1.00 33.12 87 THR A O 1
ATOM 645 N N . SER A 1 88 ? -63.311 5.005 80.287 1.00 36.53 88 SER A N 1
ATOM 646 C CA . SER A 1 88 ? -63.272 3.836 81.188 1.00 36.53 88 SER A CA 1
ATOM 647 C C . SER A 1 88 ? -64.725 3.331 81.177 1.00 36.53 88 SER A C 1
ATOM 649 O O . SER A 1 88 ? -65.612 4.113 81.519 1.00 36.53 88 SER A O 1
ATOM 651 N N . ASP A 1 89 ? -64.997 2.085 80.799 1.00 36.06 89 ASP A N 1
ATOM 652 C CA . ASP A 1 89 ? -66.370 1.565 80.772 1.00 36.06 89 ASP A CA 1
ATOM 653 C C . ASP A 1 89 ? -66.806 1.059 82.155 1.00 36.06 89 ASP A C 1
ATOM 655 O O . ASP A 1 89 ? -66.182 0.172 82.740 1.00 36.06 89 ASP A O 1
ATOM 659 N N . ALA A 1 90 ? -67.907 1.619 82.657 1.00 36.41 90 ALA A N 1
ATOM 660 C CA . ALA A 1 90 ? -68.671 1.140 83.802 1.00 36.41 90 ALA A CA 1
ATOM 661 C C . ALA A 1 90 ? -70.149 0.992 83.388 1.00 36.41 90 ALA A C 1
ATOM 663 O O . ALA A 1 90 ? -70.723 1.882 82.762 1.00 36.41 90 ALA A O 1
ATOM 664 N N . HIS A 1 91 ? -70.754 -0.146 83.734 1.00 36.44 91 HIS A N 1
ATOM 665 C CA . HIS A 1 91 ? -72.135 -0.530 83.411 1.00 36.44 91 HIS A CA 1
ATOM 666 C C . HIS A 1 91 ? -73.205 0.236 84.226 1.00 36.44 91 HIS A C 1
ATOM 668 O O . HIS A 1 91 ? -72.939 0.597 85.376 1.00 36.44 91 HIS A O 1
ATOM 674 N N . PRO A 1 92 ? -74.446 0.402 83.714 1.00 40.88 92 PRO A N 1
ATOM 675 C CA . PRO A 1 92 ? -75.547 1.005 84.465 1.00 40.88 92 PRO A CA 1
ATOM 676 C C . PRO A 1 92 ? -76.358 -0.036 85.265 1.00 40.88 92 PRO A C 1
ATOM 678 O O . PRO A 1 92 ? -76.602 -1.148 84.798 1.00 40.88 92 PRO A O 1
ATOM 681 N N . LYS A 1 93 ? -76.816 0.348 86.466 1.00 33.03 93 LYS A N 1
ATOM 682 C CA . LYS A 1 93 ? -77.755 -0.414 87.313 1.00 33.03 93 LYS A CA 1
ATOM 683 C C . LYS A 1 93 ? -79.178 0.140 87.179 1.00 33.03 93 LYS A C 1
ATOM 685 O O . LYS A 1 93 ? -79.377 1.348 87.254 1.00 33.03 93 LYS A O 1
ATOM 690 N N . VAL A 1 94 ? -80.148 -0.764 87.042 1.00 35.72 94 VAL A N 1
ATOM 691 C CA . VAL A 1 94 ? -81.596 -0.508 87.093 1.00 35.72 94 VAL A CA 1
ATOM 692 C C . VAL A 1 94 ? -82.071 -0.724 88.534 1.00 35.72 94 VAL A C 1
ATOM 694 O O . VAL A 1 94 ? -81.828 -1.792 89.090 1.00 35.72 94 VAL A O 1
ATOM 697 N N . SER A 1 95 ? -82.744 0.264 89.127 1.00 37.12 95 SER A N 1
ATOM 698 C CA . SER A 1 95 ? -83.407 0.141 90.435 1.00 37.12 95 SER A CA 1
ATOM 699 C C . SER A 1 95 ? -84.924 0.165 90.250 1.00 37.12 95 SER A C 1
ATOM 701 O O . SER A 1 95 ? -85.459 1.091 89.643 1.00 37.12 95 SER A O 1
ATOM 703 N N . GLN A 1 96 ? -85.598 -0.862 90.769 1.00 37.31 96 GLN A N 1
ATOM 704 C CA . GLN A 1 96 ? -87.055 -0.992 90.823 1.00 37.31 96 GLN A CA 1
ATOM 705 C C . GLN A 1 96 ? -87.622 -0.112 91.949 1.00 37.31 96 GLN A C 1
ATOM 707 O O . GLN A 1 96 ? -87.057 -0.051 93.038 1.00 37.31 96 GLN A O 1
ATOM 712 N N . SER A 1 97 ? -88.718 0.591 91.666 1.00 36.38 97 SER A N 1
ATOM 713 C CA . SER A 1 97 ? -89.404 1.515 92.574 1.00 36.38 97 SER A CA 1
ATOM 714 C C . SER A 1 97 ? -90.799 0.969 92.877 1.00 36.38 97 SER A C 1
ATOM 716 O O . SER A 1 97 ? -91.666 0.998 92.008 1.00 36.38 97 SER A O 1
ATOM 718 N N . GLU A 1 98 ? -91.018 0.501 94.103 1.00 42.25 98 GLU A N 1
ATOM 719 C CA . GLU A 1 98 ? -92.338 0.178 94.653 1.00 42.25 98 GLU A CA 1
ATOM 720 C C . GLU A 1 98 ? -93.046 1.481 95.066 1.00 42.25 98 GLU A C 1
ATOM 722 O O . GLU A 1 98 ? -92.675 2.107 96.059 1.00 42.25 98 GLU A O 1
ATOM 727 N N . GLN A 1 99 ? -94.051 1.923 94.305 1.00 47.81 99 GLN A N 1
ATOM 728 C CA . GLN A 1 99 ? -94.952 3.008 94.718 1.00 47.81 99 GLN A CA 1
ATOM 729 C C . GLN A 1 99 ? -96.353 2.447 95.020 1.00 47.81 99 GLN A C 1
ATOM 731 O O . GLN A 1 99 ? -96.831 1.593 94.274 1.00 47.81 99 GLN A O 1
ATOM 736 N N . PRO A 1 100 ? -97.023 2.886 96.104 1.00 56.72 100 PRO A N 1
ATOM 737 C CA . PRO A 1 100 ? -98.351 2.396 96.465 1.00 56.72 100 PRO A CA 1
ATOM 738 C C . PRO A 1 100 ? -99.435 2.918 95.505 1.00 56.72 100 PRO A C 1
ATOM 740 O O . PRO A 1 100 ? -99.484 4.113 95.222 1.00 56.72 100 PRO A O 1
ATOM 743 N N . TYR A 1 101 ? -100.311 2.014 95.049 1.00 59.44 101 TYR A N 1
ATOM 744 C CA . TYR A 1 101 ? -101.405 2.288 94.105 1.00 59.44 101 TYR A CA 1
ATOM 745 C C . TYR A 1 101 ? -102.318 3.443 94.553 1.00 59.44 101 TYR A C 1
ATOM 747 O O . TYR A 1 101 ? -102.738 3.516 95.715 1.00 59.44 101 TYR A O 1
ATOM 755 N N . THR A 1 102 ? -102.657 4.317 93.607 1.00 72.94 102 THR A N 1
ATOM 756 C CA . THR A 1 102 ? -103.551 5.471 93.785 1.00 72.94 102 THR A CA 1
ATOM 757 C C . THR A 1 102 ? -105.019 5.040 93.933 1.00 72.94 102 THR A C 1
ATOM 759 O O . THR A 1 102 ? -105.409 3.946 93.526 1.00 72.94 102 THR A O 1
ATOM 762 N N . GLU A 1 103 ? -105.867 5.879 94.541 1.00 72.50 103 GLU A N 1
ATOM 763 C CA . GLU A 1 103 ? -107.293 5.554 94.760 1.00 72.50 103 GLU A CA 1
ATOM 764 C C . GLU A 1 103 ? -108.062 5.304 93.446 1.00 72.50 103 GLU A C 1
ATOM 766 O O . GLU A 1 103 ? -108.970 4.475 93.412 1.00 72.50 103 GLU A O 1
ATOM 771 N N . GLU A 1 104 ? -107.655 5.943 92.345 1.00 72.50 104 GLU A N 1
ATOM 772 C CA . GLU A 1 104 ? -108.226 5.714 91.010 1.00 72.50 104 GLU A CA 1
ATOM 773 C C . GLU A 1 104 ? -107.886 4.315 90.468 1.00 72.50 104 GLU A C 1
ATOM 775 O O . GLU A 1 104 ? -108.747 3.639 89.902 1.00 72.50 104 GLU A O 1
ATOM 780 N N . GLU A 1 105 ? -106.669 3.824 90.714 1.00 69.88 105 GLU A N 1
ATOM 781 C CA . GLU A 1 105 ? -106.250 2.473 90.320 1.00 69.88 105 GLU A CA 1
ATOM 782 C C . GLU A 1 105 ? -106.976 1.395 91.129 1.00 69.88 105 GLU A C 1
ATOM 784 O O . GLU A 1 105 ? -107.344 0.354 90.586 1.00 69.88 105 GLU A O 1
ATOM 789 N N . LYS A 1 106 ? -107.258 1.647 92.413 1.00 74.50 106 LYS A N 1
ATOM 790 C CA . LYS A 1 106 ? -108.057 0.725 93.237 1.00 74.50 106 LYS A CA 1
ATOM 791 C C . LYS A 1 106 ? -109.492 0.617 92.728 1.00 74.50 106 LYS A C 1
ATOM 793 O O . LYS A 1 106 ? -110.033 -0.489 92.679 1.00 74.50 106 LYS A O 1
ATOM 798 N N . LEU A 1 107 ? -110.091 1.741 92.324 1.00 80.00 107 LEU A N 1
ATOM 799 C CA . LEU A 1 107 ? -111.433 1.755 91.744 1.00 80.00 107 LEU A CA 1
ATOM 800 C C . LEU A 1 107 ? -111.460 0.987 90.415 1.00 80.00 107 LEU A C 1
ATOM 802 O O . LEU A 1 107 ? -112.316 0.129 90.212 1.00 80.00 107 LEU A O 1
ATOM 806 N N . PHE A 1 108 ? -110.464 1.221 89.556 1.00 79.81 108 PHE A N 1
ATOM 807 C CA . PHE A 1 108 ? -110.310 0.517 88.286 1.00 79.81 108 PHE A CA 1
ATOM 808 C C . PHE A 1 108 ? -110.134 -0.999 88.470 1.00 79.81 108 PHE A C 1
ATOM 810 O O . PHE A 1 108 ? -110.794 -1.784 87.787 1.00 79.81 108 PHE A O 1
ATOM 817 N N . MET A 1 109 ? -109.300 -1.434 89.420 1.00 78.81 109 MET A N 1
ATOM 818 C CA . MET A 1 109 ? -109.102 -2.857 89.737 1.00 78.81 109 MET A CA 1
ATOM 819 C C . MET A 1 109 ? -110.378 -3.511 90.284 1.00 78.81 109 MET A C 1
ATOM 821 O O . MET A 1 109 ? -110.678 -4.662 89.971 1.00 78.81 109 MET A O 1
ATOM 825 N N . PHE A 1 110 ? -111.173 -2.777 91.065 1.00 81.06 110 PHE A N 1
ATOM 826 C CA . PHE A 1 110 ? -112.459 -3.267 91.559 1.00 81.06 110 PHE A CA 1
ATOM 827 C C . PHE A 1 110 ? -113.490 -3.420 90.430 1.00 81.06 110 PHE A C 1
ATOM 829 O O . PHE A 1 110 ? -114.194 -4.429 90.350 1.00 81.06 110 PHE A O 1
ATOM 836 N N . GLU A 1 111 ? -113.562 -2.445 89.526 1.00 79.94 111 GLU A N 1
ATOM 837 C CA . GLU A 1 111 ? -114.531 -2.430 88.429 1.00 79.94 111 GLU A CA 1
ATOM 838 C C . GLU A 1 111 ? -114.186 -3.460 87.342 1.00 79.94 111 GLU A C 1
ATOM 840 O O . GLU A 1 111 ? -115.065 -4.172 86.850 1.00 79.94 111 GLU A O 1
ATOM 845 N N . THR A 1 112 ? -112.894 -3.641 87.052 1.00 77.44 112 THR A N 1
ATOM 846 C CA . THR A 1 112 ? -112.399 -4.725 86.188 1.00 77.44 112 THR A CA 1
ATOM 847 C C . THR A 1 112 ? -112.632 -6.101 86.805 1.00 77.44 112 THR A C 1
ATOM 849 O O . THR A 1 112 ? -113.081 -7.000 86.094 1.00 77.44 112 THR A O 1
ATOM 852 N N . ARG A 1 113 ? -112.442 -6.274 88.122 1.00 80.38 113 ARG A N 1
ATOM 853 C CA . ARG A 1 113 ? -112.800 -7.524 88.815 1.00 80.38 113 ARG A CA 1
ATOM 854 C C . ARG A 1 113 ? -114.283 -7.846 88.650 1.00 80.38 113 ARG A C 1
ATOM 856 O O . ARG A 1 113 ? -114.622 -8.978 88.327 1.00 80.38 113 ARG A O 1
ATOM 863 N N . LYS A 1 114 ? -115.161 -6.851 88.802 1.00 79.94 114 LYS A N 1
ATOM 864 C CA . LYS A 1 114 ? -116.615 -7.020 88.661 1.00 79.94 114 LYS A CA 1
ATOM 865 C C . LYS A 1 114 ? -117.028 -7.367 87.225 1.00 79.94 114 LYS A C 1
ATOM 867 O O . LYS A 1 114 ? -117.909 -8.200 87.020 1.00 79.94 114 LYS A O 1
ATOM 872 N N . ALA A 1 115 ? -116.377 -6.764 86.228 1.00 78.25 115 ALA A N 1
ATOM 873 C CA . ALA A 1 115 ? -116.585 -7.101 84.820 1.00 78.25 115 ALA A CA 1
ATOM 874 C C . ALA A 1 115 ? -116.124 -8.535 84.497 1.00 78.25 115 ALA A C 1
ATOM 876 O O . ALA A 1 115 ? -116.829 -9.268 83.803 1.00 78.25 115 ALA A O 1
ATOM 877 N N . LEU A 1 116 ? -114.979 -8.959 85.044 1.00 76.88 116 LEU A N 1
ATOM 878 C CA . LEU A 1 116 ? -114.466 -10.322 84.891 1.00 76.88 116 LEU A CA 1
ATOM 879 C C . LEU A 1 116 ? -115.335 -11.351 85.625 1.00 76.88 116 LEU A C 1
ATOM 881 O O . LEU A 1 116 ? -115.602 -12.415 85.075 1.00 76.88 116 LEU A O 1
ATOM 885 N N . GLU A 1 117 ? -115.846 -11.019 86.812 1.00 82.31 117 GLU A N 1
ATOM 886 C CA . GLU A 1 117 ? -116.789 -11.853 87.568 1.00 82.31 117 GLU A CA 1
ATOM 887 C C . GLU A 1 117 ? -118.084 -12.090 86.777 1.00 82.31 117 GLU A C 1
ATOM 889 O O . GLU A 1 117 ? -118.587 -13.212 86.731 1.00 82.31 117 GLU A O 1
ATOM 894 N N . HIS A 1 118 ? -118.591 -11.064 86.085 1.00 78.56 118 HIS A N 1
ATOM 895 C CA . HIS A 1 118 ? -119.770 -11.194 85.227 1.00 78.56 118 HIS A CA 1
ATOM 896 C C . HIS A 1 118 ? -119.490 -11.994 83.940 1.00 78.56 118 HIS A C 1
ATOM 898 O O . HIS A 1 118 ? -120.390 -12.652 83.419 1.00 78.56 118 HIS A O 1
ATOM 904 N N . ALA A 1 119 ? -118.271 -11.933 83.398 1.00 73.75 119 ALA A N 1
ATOM 905 C CA . ALA A 1 119 ? -117.913 -12.603 82.146 1.00 73.75 119 ALA A CA 1
ATOM 906 C C . ALA A 1 119 ? -117.531 -14.083 82.327 1.00 73.75 119 ALA A C 1
ATOM 908 O O . ALA A 1 119 ? -117.880 -14.910 81.488 1.00 73.75 119 ALA A O 1
ATOM 909 N N . LEU A 1 120 ? -116.806 -14.412 83.399 1.00 77.75 120 LEU A N 1
ATOM 910 C CA . LEU A 1 120 ? -116.227 -15.742 83.638 1.00 77.75 120 LEU A CA 1
ATOM 911 C C . LEU A 1 120 ? -116.946 -16.519 84.751 1.00 77.75 120 LEU A C 1
ATOM 913 O O . LEU A 1 120 ? -116.765 -17.729 84.867 1.00 77.75 120 LEU A O 1
ATOM 917 N N . GLY A 1 121 ? -117.777 -15.841 85.545 1.00 83.19 121 GLY A N 1
ATOM 918 C CA . GLY A 1 121 ? -118.404 -16.396 86.738 1.00 83.19 121 GLY A CA 1
ATOM 919 C C . GLY A 1 121 ? -117.498 -16.297 87.969 1.00 83.19 121 GLY A C 1
ATOM 920 O O . GLY A 1 121 ? -116.276 -16.431 87.894 1.00 83.19 121 GLY A O 1
ATOM 921 N N . LYS A 1 122 ? -118.117 -16.075 89.131 1.00 83.44 122 LYS A N 1
ATOM 922 C CA . LYS A 1 122 ? -117.426 -15.863 90.412 1.00 83.44 122 LYS A CA 1
ATOM 923 C C . LYS A 1 122 ? -116.517 -17.023 90.826 1.00 83.44 122 LYS A C 1
ATOM 925 O O . LYS A 1 122 ? -115.384 -16.792 91.234 1.00 83.44 122 LYS A O 1
ATOM 930 N N . GLU A 1 123 ? -116.983 -18.258 90.654 1.00 78.31 123 GLU A N 1
ATOM 931 C CA . GLU A 1 123 ? -116.224 -19.470 91.000 1.00 78.31 123 GLU A CA 1
ATOM 932 C C . GLU A 1 123 ? -114.918 -19.601 90.204 1.00 78.31 123 GLU A C 1
ATOM 934 O O . GLU A 1 123 ? -113.886 -19.971 90.762 1.00 78.31 123 GLU A O 1
ATOM 939 N N . ALA A 1 124 ? -114.932 -19.260 88.910 1.00 78.81 124 ALA A N 1
ATOM 940 C CA . ALA A 1 124 ? -113.740 -19.330 88.068 1.00 78.81 124 ALA A CA 1
ATOM 941 C C . ALA A 1 124 ? -112.707 -18.262 88.458 1.00 78.81 124 ALA A C 1
ATOM 943 O O . ALA A 1 124 ? -111.501 -18.518 88.430 1.00 78.81 124 ALA A O 1
ATOM 944 N N . LEU A 1 125 ? -113.180 -17.077 88.857 1.00 80.88 125 LEU A N 1
ATOM 945 C CA . LEU A 1 125 ? -112.318 -15.988 89.300 1.00 80.88 125 LEU A CA 1
ATOM 946 C C . LEU A 1 125 ? -111.649 -16.306 90.648 1.00 80.88 125 LEU A C 1
ATOM 948 O O . LEU A 1 125 ? -110.442 -16.120 90.788 1.00 80.88 125 LEU A O 1
ATOM 952 N N . GLU A 1 126 ? -112.408 -16.840 91.611 1.00 83.00 126 GLU A N 1
ATOM 953 C CA . GLU A 1 126 ? -111.879 -17.258 92.918 1.00 83.00 126 GLU A CA 1
ATOM 954 C C . GLU A 1 126 ? -110.873 -18.416 92.786 1.00 83.00 126 GLU A C 1
ATOM 956 O O . GLU A 1 126 ? -109.840 -18.420 93.459 1.00 83.00 126 GLU A O 1
ATOM 961 N N . ALA A 1 127 ? -111.112 -19.367 91.874 1.00 79.69 127 ALA A N 1
ATOM 962 C CA . ALA A 1 127 ? -110.161 -20.443 91.592 1.00 79.69 127 ALA A CA 1
ATOM 963 C C . ALA A 1 127 ? -108.828 -19.919 91.023 1.00 79.69 127 ALA A C 1
ATOM 965 O O . ALA A 1 127 ? -107.762 -20.382 91.427 1.00 79.69 127 ALA A O 1
ATOM 966 N N . HIS A 1 128 ? -108.871 -18.932 90.121 1.00 78.81 128 HIS A N 1
ATOM 967 C CA . HIS A 1 128 ? -107.668 -18.323 89.546 1.00 78.81 128 HIS A CA 1
ATOM 968 C C . HIS A 1 128 ? -106.889 -17.484 90.573 1.00 78.81 128 HIS A C 1
ATOM 970 O O . HIS A 1 128 ? -105.659 -17.515 90.599 1.00 78.81 128 HIS A O 1
ATOM 976 N N . GLU A 1 129 ? -107.590 -16.761 91.451 1.00 84.19 129 GLU A N 1
ATOM 977 C CA . GLU A 1 129 ? -106.969 -15.993 92.537 1.00 84.19 129 GLU A CA 1
ATOM 978 C C . GLU A 1 129 ? -106.213 -16.913 93.509 1.00 84.19 129 GLU A C 1
ATOM 980 O O . GLU A 1 129 ? -105.093 -16.600 93.912 1.00 84.19 129 GLU A O 1
ATOM 985 N N . LYS A 1 130 ? -106.761 -18.103 93.787 1.00 84.88 130 LYS A N 1
ATOM 986 C CA . LYS A 1 130 ? -106.094 -19.119 94.608 1.00 84.88 130 LYS A CA 1
ATOM 987 C C . LYS A 1 130 ? -104.802 -19.657 93.971 1.00 84.88 130 LYS A C 1
ATOM 989 O O . LYS A 1 130 ? -103.790 -19.782 94.659 1.00 84.88 130 LYS A O 1
ATOM 994 N N . VAL A 1 131 ? -104.803 -19.927 92.663 1.00 82.62 131 VAL A N 1
ATOM 995 C CA . VAL A 1 131 ? -103.598 -20.385 91.940 1.00 82.62 131 VAL A CA 1
ATOM 996 C C . VAL A 1 131 ? -102.498 -19.322 91.970 1.00 82.62 131 VAL A C 1
ATOM 998 O O . VAL A 1 131 ? -101.345 -19.642 92.242 1.00 82.62 131 VAL A O 1
ATOM 1001 N N . LEU A 1 132 ? -102.856 -18.050 91.776 1.00 81.88 132 LEU A N 1
ATOM 1002 C CA . LEU A 1 132 ? -101.913 -16.931 91.870 1.00 81.88 132 LEU A CA 1
ATOM 1003 C C . LEU A 1 132 ? -101.265 -16.825 93.255 1.00 81.88 132 LEU A C 1
ATOM 1005 O O . LEU A 1 132 ? -100.068 -16.553 93.353 1.00 81.88 132 LEU A O 1
ATOM 1009 N N . THR A 1 133 ? -102.032 -17.041 94.328 1.00 82.31 133 THR A N 1
ATOM 1010 C CA . THR A 1 133 ? -101.467 -17.037 95.685 1.00 82.31 133 THR A CA 1
ATOM 1011 C C . THR A 1 133 ? -100.502 -18.199 95.914 1.00 82.31 133 THR A C 1
ATOM 1013 O O . THR A 1 133 ? -99.411 -17.975 96.434 1.00 82.31 133 THR A O 1
ATOM 1016 N N . GLU A 1 134 ? -100.839 -19.407 95.454 1.00 86.19 134 GLU A N 1
ATOM 1017 C CA . GLU A 1 134 ? -99.968 -20.586 95.574 1.00 86.19 134 GLU A CA 1
ATOM 1018 C C . GLU A 1 134 ? -98.672 -20.423 94.756 1.00 86.19 134 GLU A C 1
ATOM 1020 O O . GLU A 1 134 ? -97.579 -20.754 95.224 1.00 86.19 134 GLU A O 1
ATOM 1025 N N . GLU A 1 135 ? -98.759 -19.856 93.551 1.00 82.06 135 GLU A N 1
ATOM 1026 C CA . GLU A 1 135 ? -97.597 -19.598 92.697 1.00 82.06 135 GLU A CA 1
ATOM 1027 C C . GLU A 1 135 ? -96.666 -18.550 93.320 1.00 82.06 135 GLU A C 1
ATOM 1029 O O . GLU A 1 135 ? -95.443 -18.741 93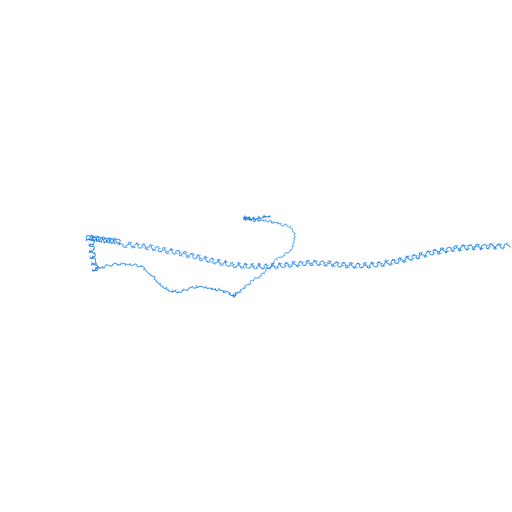.350 1.00 82.06 135 GLU A O 1
ATOM 1034 N N . LYS A 1 136 ? -97.234 -17.487 93.901 1.00 86.69 136 LYS A N 1
ATOM 1035 C CA . LYS A 1 136 ? -96.468 -16.463 94.616 1.00 86.69 136 LYS A CA 1
ATOM 1036 C C . LYS A 1 136 ? -95.708 -17.054 95.806 1.00 86.69 136 LYS A C 1
ATOM 1038 O O . LYS A 1 136 ? -94.501 -16.840 95.915 1.00 86.69 136 LYS A O 1
ATOM 1043 N N . GLU A 1 137 ? -96.375 -17.854 96.637 1.00 84.19 137 GLU A N 1
ATOM 1044 C CA . GLU A 1 137 ? -95.746 -18.541 97.773 1.00 84.19 137 GLU A CA 1
ATOM 1045 C C . GLU A 1 137 ? -94.623 -19.488 97.319 1.00 84.19 137 GLU A C 1
ATOM 1047 O O . GLU A 1 137 ? -93.559 -19.548 97.941 1.00 84.19 137 GLU A O 1
ATOM 1052 N N . SER A 1 138 ? -94.813 -20.195 96.199 1.00 83.12 138 SER A N 1
ATOM 1053 C CA . SER A 1 138 ? -93.778 -21.073 95.639 1.00 83.12 138 SER A CA 1
ATOM 1054 C C . SER A 1 138 ? -92.543 -20.301 95.161 1.00 83.12 138 SER A C 1
ATOM 1056 O O . SER A 1 138 ? -91.410 -20.743 95.364 1.00 83.12 138 SER A O 1
ATOM 1058 N N . THR A 1 139 ? -92.757 -19.119 94.581 1.00 80.56 139 THR A N 1
ATOM 1059 C CA . THR A 1 139 ? -91.692 -18.271 94.039 1.00 80.56 139 THR A CA 1
ATOM 1060 C C . THR A 1 139 ? -90.885 -17.636 95.164 1.00 80.56 139 THR A C 1
ATOM 1062 O O . THR A 1 139 ? -89.656 -17.653 95.131 1.00 80.56 139 THR A O 1
ATOM 1065 N N . GLU A 1 140 ? -91.555 -17.141 96.205 1.00 84.50 140 GLU A N 1
ATOM 1066 C CA . GLU A 1 140 ? -90.895 -16.607 97.399 1.00 84.50 140 GLU A CA 1
ATOM 1067 C C . GLU A 1 140 ? -90.062 -17.685 98.105 1.00 84.50 140 GLU A C 1
ATOM 1069 O O . GLU A 1 140 ? -88.922 -17.433 98.502 1.00 84.50 140 GLU A O 1
ATOM 1074 N N . LYS A 1 141 ? -90.575 -18.920 98.185 1.00 85.31 141 LYS A N 1
ATOM 1075 C CA . LYS A 1 141 ? -89.828 -20.050 98.747 1.00 85.31 141 LYS A CA 1
ATOM 1076 C C . LYS A 1 141 ? -88.589 -20.403 97.918 1.00 85.31 141 LYS A C 1
ATOM 1078 O O . LYS A 1 141 ? -87.524 -20.617 98.487 1.00 85.31 141 LYS A O 1
ATOM 1083 N N . TYR A 1 142 ? -88.698 -20.403 96.589 1.00 85.31 142 TYR A N 1
ATOM 1084 C CA . TYR A 1 142 ? -87.563 -20.642 95.693 1.00 85.31 142 TYR A CA 1
ATOM 1085 C C . TYR A 1 142 ? -86.479 -19.560 95.809 1.00 85.31 142 TYR A C 1
ATOM 1087 O O . TYR A 1 142 ? -85.287 -19.869 95.816 1.00 85.31 142 TYR A O 1
ATOM 1095 N N . ILE A 1 143 ? -86.880 -18.293 95.951 1.00 81.19 143 ILE A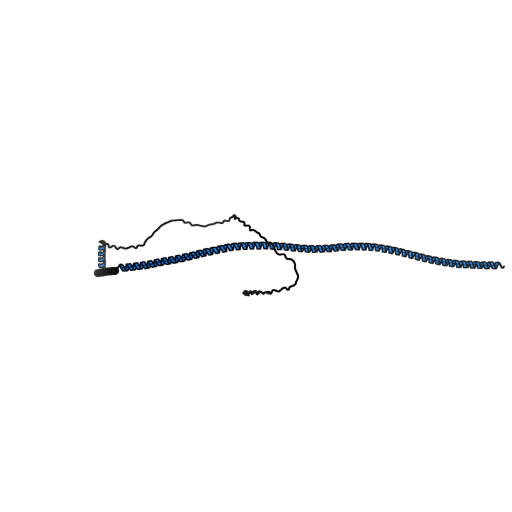 N 1
ATOM 1096 C CA . ILE A 1 143 ? -85.950 -17.181 96.181 1.00 81.19 143 ILE A CA 1
ATOM 1097 C C . ILE A 1 143 ? -85.228 -17.361 97.522 1.00 81.19 143 ILE A C 1
ATOM 1099 O O . ILE A 1 143 ? -84.005 -17.248 97.568 1.00 81.19 143 ILE A O 1
ATOM 1103 N N . LEU A 1 144 ? -85.946 -17.716 98.591 1.00 81.62 144 LEU A N 1
ATOM 1104 C CA . LEU A 1 144 ? -85.337 -17.994 99.895 1.00 81.62 144 LEU A CA 1
ATOM 1105 C C . LEU A 1 144 ? -84.356 -19.173 99.847 1.00 81.62 144 LEU A C 1
ATOM 1107 O O . LEU A 1 144 ? -83.282 -19.092 100.446 1.00 81.62 144 LEU A O 1
ATOM 1111 N N . ASP A 1 145 ? -84.682 -20.236 99.111 1.00 81.75 145 ASP A N 1
ATOM 1112 C CA . ASP A 1 145 ? -83.795 -21.388 98.926 1.00 81.75 145 ASP A CA 1
ATOM 1113 C C . ASP A 1 145 ? -82.522 -21.004 98.147 1.00 81.75 145 ASP A C 1
ATOM 1115 O O . ASP A 1 145 ? -81.417 -21.413 98.517 1.00 81.75 145 ASP A O 1
ATOM 1119 N N . LEU A 1 146 ? -82.640 -20.158 97.115 1.00 78.19 146 LEU A N 1
ATOM 1120 C CA . LEU A 1 146 ? -81.492 -19.609 96.386 1.00 78.19 146 LEU A CA 1
ATOM 1121 C C . LEU A 1 146 ? -80.624 -18.709 97.274 1.00 78.19 146 LEU A C 1
ATOM 1123 O O . LEU A 1 146 ? -79.399 -18.838 97.279 1.00 78.19 146 LEU A O 1
ATOM 1127 N N . GLU A 1 147 ? -81.234 -17.826 98.062 1.00 76.56 147 GLU A N 1
ATOM 1128 C CA . GLU A 1 147 ? -80.509 -16.964 98.996 1.00 76.56 147 GLU A CA 1
ATOM 1129 C C . GLU A 1 147 ? -79.808 -17.769 100.100 1.00 76.56 147 GLU A C 1
ATOM 1131 O O . GLU A 1 147 ? -78.683 -17.440 100.495 1.00 76.56 147 GLU A O 1
ATOM 1136 N N . ALA A 1 148 ? -80.433 -18.847 100.582 1.00 74.19 148 ALA A N 1
ATOM 1137 C CA . ALA A 1 148 ? -79.839 -19.768 101.544 1.00 74.19 148 ALA A CA 1
ATOM 1138 C C . ALA A 1 148 ? -78.659 -20.550 100.939 1.00 74.19 148 ALA A C 1
ATOM 1140 O O . ALA A 1 148 ? -77.619 -20.685 101.591 1.00 74.19 148 ALA A O 1
ATOM 1141 N N . ALA A 1 149 ? -78.770 -21.004 99.686 1.00 72.38 149 ALA A N 1
ATOM 1142 C CA . ALA A 1 149 ? -77.696 -21.697 98.973 1.00 72.38 149 ALA A CA 1
ATOM 1143 C C . ALA A 1 149 ? -76.481 -20.787 98.717 1.00 72.38 149 ALA A C 1
ATOM 1145 O O . ALA A 1 149 ? -75.337 -21.200 98.927 1.00 72.38 149 ALA A O 1
ATOM 1146 N N . VAL A 1 150 ? -76.713 -19.524 98.345 1.00 65.75 150 VAL A N 1
ATOM 1147 C CA . VAL A 1 150 ? -75.651 -18.519 98.165 1.00 65.75 150 VAL A CA 1
ATOM 1148 C C . VAL A 1 150 ? -74.964 -18.201 99.498 1.00 65.75 150 VAL A C 1
ATOM 1150 O O . VAL A 1 150 ? -73.735 -18.155 99.565 1.00 65.75 150 VAL A O 1
ATOM 1153 N N . LYS A 1 151 ? -75.723 -18.069 100.596 1.00 65.56 151 LYS A N 1
ATOM 1154 C CA . LYS A 1 151 ? -75.156 -17.881 101.944 1.00 65.56 151 LYS A CA 1
ATOM 1155 C C . LYS A 1 151 ? -74.337 -19.088 102.420 1.00 65.56 151 LYS A C 1
ATOM 1157 O O . LYS A 1 151 ? -73.323 -18.885 103.083 1.00 65.56 151 LYS A O 1
ATOM 1162 N N . GLN A 1 152 ? -74.718 -20.319 102.064 1.00 63.25 152 GLN A N 1
ATOM 1163 C CA . GLN A 1 152 ? -73.926 -21.518 102.374 1.00 63.25 152 GLN A CA 1
ATOM 1164 C C . GLN A 1 152 ? -72.653 -21.641 101.521 1.00 63.25 152 GLN A C 1
ATOM 1166 O O . GLN A 1 152 ? -71.628 -22.087 102.034 1.00 63.25 152 GLN A O 1
ATOM 1171 N N . GLN A 1 153 ? -72.669 -21.214 100.253 1.00 57.78 153 GLN A N 1
ATOM 1172 C CA . GLN A 1 153 ? -71.477 -21.255 99.393 1.00 57.78 153 GLN A CA 1
ATOM 1173 C C . GLN A 1 153 ? -70.483 -20.110 99.636 1.00 57.78 153 GLN A C 1
ATOM 1175 O O . GLN A 1 153 ? -69.321 -20.228 99.254 1.00 57.78 153 GLN A O 1
ATOM 1180 N N . HIS A 1 154 ? -70.889 -19.002 100.260 1.00 51.16 154 HIS A N 1
ATOM 1181 C CA . HIS A 1 154 ? -70.028 -17.822 100.456 1.00 51.16 154 HIS A CA 1
ATOM 1182 C C . HIS A 1 154 ? -69.445 -17.700 101.876 1.00 51.16 154 HIS A C 1
ATOM 1184 O O . HIS A 1 154 ? -68.989 -16.637 102.291 1.00 51.16 154 HIS A O 1
ATOM 1190 N N . GLY A 1 155 ? -69.405 -18.810 102.615 1.00 48.25 155 GLY A N 1
ATOM 1191 C CA . GLY A 1 155 ? -68.959 -18.876 104.007 1.00 48.25 155 GLY A CA 1
ATOM 1192 C C . GLY A 1 155 ? -67.461 -19.086 104.263 1.00 48.25 155 GLY A C 1
ATOM 1193 O O . GLY A 1 155 ? -67.127 -19.445 105.385 1.00 48.25 155 GLY A O 1
ATOM 1194 N N . THR A 1 156 ? -66.543 -18.900 103.302 1.00 52.62 156 THR A N 1
ATOM 1195 C CA . THR A 1 156 ? -65.092 -18.819 103.611 1.00 52.62 156 THR A CA 1
ATOM 1196 C C . THR A 1 156 ? -64.324 -17.877 102.662 1.00 52.62 156 THR A C 1
ATOM 1198 O O . THR A 1 156 ? -64.096 -18.217 101.503 1.00 52.62 156 THR A O 1
ATOM 1201 N N . PRO A 1 157 ? -63.838 -16.715 103.145 1.00 55.59 157 PRO A N 1
ATOM 1202 C CA . PRO A 1 157 ? -63.040 -15.764 102.353 1.00 55.59 157 PRO A CA 1
ATOM 1203 C C . PRO A 1 157 ? -61.672 -16.306 101.903 1.00 55.59 157 PRO A C 1
ATOM 1205 O O . PRO A 1 157 ? -61.077 -15.807 100.955 1.00 55.59 157 PRO A O 1
ATOM 1208 N N . VAL A 1 158 ? -61.160 -17.337 102.581 1.00 55.47 158 VAL A N 1
ATOM 1209 C CA . VAL A 1 158 ? -59.769 -17.800 102.444 1.00 55.47 158 VAL A CA 1
ATOM 1210 C C . VAL A 1 158 ? -59.521 -18.564 101.137 1.00 55.47 158 VAL A C 1
ATOM 1212 O O . VAL A 1 158 ? -58.456 -18.422 100.548 1.00 55.47 158 VAL A O 1
ATOM 1215 N N . VAL A 1 159 ? -60.501 -19.329 100.641 1.00 57.97 159 VAL A N 1
ATOM 1216 C CA . VAL A 1 159 ? -60.342 -20.144 99.416 1.00 57.97 159 VAL A CA 1
ATOM 1217 C C . VAL A 1 159 ? -60.380 -19.276 98.150 1.00 57.97 159 VAL A C 1
ATOM 1219 O O . VAL A 1 159 ? -59.728 -19.578 97.150 1.00 57.97 159 VAL A O 1
ATOM 1222 N N . HIS A 1 160 ? -61.111 -18.161 98.199 1.00 61.59 160 HIS A N 1
ATOM 1223 C CA . HIS A 1 160 ? -61.181 -17.207 97.094 1.00 61.59 160 HIS A CA 1
ATOM 1224 C C . HIS A 1 160 ? -59.893 -16.384 96.972 1.00 61.59 160 HIS A C 1
ATOM 1226 O O . HIS A 1 160 ? -59.422 -16.146 95.862 1.00 61.59 160 HIS A O 1
ATOM 1232 N N . GLU A 1 161 ? -59.296 -16.014 98.107 1.00 73.31 161 GLU A N 1
ATOM 1233 C CA . GLU A 1 161 ? -58.024 -15.292 98.170 1.00 73.31 161 GLU A CA 1
ATOM 1234 C C . GLU A 1 161 ? -56.880 -16.120 97.561 1.00 73.31 161 GLU A C 1
ATOM 1236 O O . GLU A 1 161 ? -56.137 -15.617 96.720 1.00 73.31 161 GLU A O 1
ATOM 1241 N N . THR A 1 162 ? -56.775 -17.412 97.899 1.00 75.75 162 THR A N 1
ATOM 1242 C CA . THR A 1 162 ? -55.728 -18.292 97.349 1.00 75.75 162 THR A CA 1
ATOM 1243 C C . THR A 1 162 ? -55.874 -18.501 95.843 1.00 75.75 162 THR A C 1
ATOM 1245 O O . THR A 1 162 ? -54.886 -18.445 95.121 1.00 75.75 162 THR A O 1
ATOM 1248 N N . LEU A 1 163 ? -57.103 -18.659 95.337 1.00 80.50 163 LEU A N 1
ATOM 1249 C CA . LEU A 1 163 ? -57.348 -18.812 93.898 1.00 80.50 163 LEU A CA 1
ATOM 1250 C C . LEU A 1 163 ? -57.026 -17.529 93.113 1.00 80.50 163 LEU A C 1
ATOM 1252 O O . LEU A 1 163 ? -56.483 -17.593 92.008 1.00 80.50 163 LEU A O 1
ATOM 1256 N N . ILE A 1 164 ? -57.343 -16.361 93.678 1.00 81.81 164 ILE A N 1
ATOM 1257 C CA . ILE A 1 164 ? -56.990 -15.064 93.090 1.00 81.81 164 ILE A CA 1
ATOM 1258 C C . ILE A 1 164 ? -55.468 -14.890 93.082 1.00 81.81 164 ILE A C 1
ATOM 1260 O O . ILE A 1 164 ? -54.908 -14.477 92.067 1.00 81.81 164 ILE A O 1
ATOM 1264 N N . GLN A 1 165 ? -54.783 -15.248 94.170 1.00 83.62 165 GLN A N 1
ATOM 1265 C CA . GLN A 1 165 ? -53.321 -15.203 94.239 1.00 83.62 165 GLN A CA 1
ATOM 1266 C C . GLN A 1 165 ? -52.665 -16.150 93.223 1.00 83.62 165 GLN A C 1
ATOM 1268 O O . GLN A 1 165 ? -51.735 -15.728 92.531 1.00 83.62 165 GLN A O 1
ATOM 1273 N N . ASP A 1 166 ? -53.189 -17.365 93.046 1.00 81.81 166 ASP A N 1
ATOM 1274 C CA . ASP A 1 166 ? -52.718 -18.317 92.032 1.00 81.81 166 ASP A CA 1
ATOM 1275 C C . ASP A 1 166 ? -52.940 -17.793 90.603 1.00 81.81 166 ASP A C 1
ATOM 1277 O O . ASP A 1 166 ? -52.043 -17.865 89.759 1.00 81.81 166 ASP A O 1
ATOM 1281 N N . GLN A 1 167 ? -54.099 -17.191 90.313 1.00 86.06 167 GLN A N 1
ATOM 1282 C CA . GLN A 1 167 ? -54.356 -16.561 89.011 1.00 86.06 167 GLN A CA 1
ATOM 1283 C C . GLN A 1 167 ? -53.437 -15.361 88.758 1.00 86.06 167 GLN A C 1
ATOM 1285 O O . GLN A 1 167 ? -52.909 -15.221 87.653 1.00 86.06 167 GLN A O 1
ATOM 1290 N N . ILE A 1 168 ? -53.193 -14.524 89.770 1.00 86.50 168 ILE A N 1
ATOM 1291 C CA . ILE A 1 168 ? -52.233 -13.416 89.691 1.00 86.50 168 ILE A CA 1
ATOM 1292 C C . ILE A 1 168 ? -50.821 -13.954 89.433 1.00 86.50 168 ILE A C 1
ATOM 1294 O O . ILE A 1 168 ? -50.105 -13.388 88.608 1.00 86.50 168 ILE A O 1
ATOM 1298 N N . ALA A 1 169 ? -50.416 -15.047 90.084 1.00 87.19 169 ALA A N 1
ATOM 1299 C CA . ALA A 1 169 ? -49.116 -15.676 89.864 1.00 87.19 169 ALA A CA 1
ATOM 1300 C C . ALA A 1 169 ? -48.979 -16.217 88.430 1.00 87.19 169 ALA A C 1
ATOM 1302 O O . ALA A 1 169 ? -47.981 -15.941 87.766 1.00 87.19 169 ALA A O 1
ATOM 1303 N N . ILE A 1 170 ? -50.001 -16.901 87.903 1.00 83.00 170 ILE A N 1
ATOM 1304 C CA . ILE A 1 170 ? -50.019 -17.391 86.514 1.00 83.00 170 ILE A CA 1
ATOM 1305 C C . ILE A 1 170 ? -49.951 -16.229 85.518 1.00 83.00 170 ILE A C 1
ATOM 1307 O O . ILE A 1 170 ? -49.209 -16.298 84.537 1.00 83.00 170 ILE A O 1
ATOM 1311 N N . LEU A 1 171 ? -50.714 -15.158 85.748 1.00 85.56 171 LEU A N 1
ATOM 1312 C CA . LEU A 1 171 ? -50.702 -13.977 84.885 1.00 85.56 171 LEU A CA 1
ATOM 1313 C C . LEU A 1 171 ? -49.357 -13.246 84.939 1.00 85.56 171 LEU A C 1
ATOM 1315 O O . LEU A 1 171 ? -48.871 -12.831 83.890 1.00 85.56 171 LEU A O 1
ATOM 1319 N N . LYS A 1 172 ? -48.720 -13.153 86.114 1.00 89.62 172 LYS A N 1
ATOM 1320 C CA . LYS A 1 172 ? -47.359 -12.613 86.257 1.00 89.62 172 LYS A CA 1
ATOM 1321 C C . LYS A 1 172 ? -46.339 -13.435 85.479 1.00 89.62 172 LYS A C 1
ATOM 1323 O O . LYS A 1 172 ? -45.625 -12.867 84.664 1.00 89.62 172 LYS A O 1
ATOM 1328 N N . VAL A 1 173 ? -46.332 -14.759 85.641 1.00 85.00 173 VAL A N 1
ATOM 1329 C CA . VAL A 1 173 ? -45.425 -15.651 84.897 1.00 85.00 173 VAL A CA 1
ATOM 1330 C C . VAL A 1 173 ? -45.656 -15.544 83.386 1.00 85.00 173 VAL A C 1
ATOM 1332 O O . VAL A 1 173 ? -44.701 -15.525 82.612 1.00 85.00 173 VAL A O 1
ATOM 1335 N N . LYS A 1 174 ? -46.914 -15.430 82.938 1.00 80.88 174 LYS A N 1
ATOM 1336 C CA . LYS A 1 174 ? -47.237 -15.215 81.517 1.00 80.88 174 LYS A CA 1
ATOM 1337 C C . LYS A 1 174 ? -46.760 -13.855 81.004 1.00 80.88 174 LYS A C 1
ATOM 1339 O O . LYS A 1 174 ? -46.246 -13.799 79.891 1.00 80.88 174 LYS A O 1
ATOM 1344 N N . ALA A 1 175 ? -46.923 -12.787 81.784 1.00 81.19 175 ALA A N 1
ATOM 1345 C CA . ALA A 1 175 ? -46.436 -11.455 81.433 1.00 81.19 175 ALA A CA 1
ATOM 1346 C C . ALA A 1 175 ? -44.901 -11.427 81.355 1.00 81.19 175 ALA A C 1
ATOM 1348 O O . ALA A 1 175 ? -44.351 -10.989 80.350 1.00 81.19 175 ALA A O 1
ATOM 1349 N N . GLU A 1 176 ? -44.216 -12.005 82.345 1.00 82.81 176 GLU A N 1
ATOM 1350 C CA . GLU A 1 176 ? -42.754 -12.147 82.363 1.00 82.81 176 GLU A CA 1
ATOM 1351 C C . GLU A 1 176 ? -42.241 -12.991 81.181 1.00 82.81 176 GLU A C 1
ATOM 1353 O O . GLU A 1 176 ? -41.258 -12.629 80.534 1.00 82.81 176 GLU A O 1
ATOM 1358 N N . GLY A 1 177 ? -42.929 -14.085 80.837 1.00 81.50 177 GLY A N 1
ATOM 1359 C CA . GLY A 1 177 ? -42.603 -14.905 79.667 1.00 81.50 177 GLY A CA 1
ATOM 1360 C C . GLY A 1 177 ? -42.794 -14.169 78.335 1.00 81.50 177 GLY A C 1
ATOM 1361 O O . GLY A 1 177 ? -41.969 -14.307 77.428 1.00 81.50 177 GLY A O 1
ATOM 1362 N N . HIS A 1 178 ? -43.845 -13.352 78.216 1.00 84.44 178 HIS A N 1
ATOM 1363 C CA . HIS A 1 178 ? -44.058 -12.484 77.054 1.00 84.44 178 HIS A CA 1
ATOM 1364 C C . HIS A 1 178 ? -42.966 -11.418 76.931 1.00 84.44 178 HIS A C 1
ATOM 1366 O O . HIS A 1 178 ? -42.449 -11.202 75.832 1.00 84.44 178 HIS A O 1
ATOM 1372 N N . ASP A 1 179 ? -42.577 -10.802 78.047 1.00 88.50 179 ASP A N 1
ATOM 1373 C CA . ASP A 1 179 ? -41.506 -9.809 78.089 1.00 88.50 179 ASP A CA 1
ATOM 1374 C C . ASP A 1 179 ? -40.162 -10.415 77.667 1.00 88.50 179 ASP A C 1
ATOM 1376 O O . ASP A 1 179 ? -39.419 -9.797 76.898 1.00 88.50 179 ASP A O 1
ATOM 1380 N N . GLU A 1 180 ? -39.851 -11.645 78.092 1.00 91.56 180 GLU A N 1
ATOM 1381 C CA . GLU A 1 180 ? -38.626 -12.323 77.657 1.00 91.56 180 GLU A CA 1
ATOM 1382 C C . GLU A 1 180 ? -38.667 -12.781 76.194 1.00 91.56 180 GLU A C 1
ATOM 1384 O O . GLU A 1 180 ? -37.672 -12.646 75.471 1.00 91.56 180 GLU A O 1
ATOM 1389 N N . SER A 1 181 ? -39.819 -13.236 75.696 1.00 90.88 181 SER A N 1
ATOM 1390 C CA . SER A 1 181 ? -39.992 -13.511 74.264 1.00 90.88 181 SER A CA 1
ATOM 1391 C C . SER A 1 181 ? -39.753 -12.247 73.429 1.00 90.88 181 SER A C 1
ATOM 1393 O O . SER A 1 181 ? -38.957 -12.265 72.490 1.00 90.88 181 SER A O 1
ATOM 1395 N N . ALA A 1 182 ? -40.351 -11.117 73.810 1.00 90.75 182 ALA A N 1
ATOM 1396 C CA . ALA A 1 182 ? -40.152 -9.845 73.119 1.00 90.75 182 ALA A CA 1
ATOM 1397 C C . ALA A 1 182 ? -38.686 -9.374 73.190 1.00 90.75 182 ALA A C 1
ATOM 1399 O O . ALA A 1 182 ? -38.121 -8.911 72.196 1.00 90.75 182 ALA A O 1
ATOM 1400 N N . ARG A 1 183 ? -38.015 -9.533 74.340 1.00 93.19 183 ARG A N 1
ATOM 1401 C CA . ARG A 1 183 ? -36.584 -9.204 74.487 1.00 93.19 183 ARG A CA 1
ATOM 1402 C C . ARG A 1 183 ? -35.699 -10.048 73.577 1.00 93.19 183 ARG A C 1
ATOM 1404 O O . ARG A 1 183 ? -34.776 -9.508 72.954 1.00 93.19 183 ARG A O 1
ATOM 1411 N N . THR A 1 184 ? -35.943 -11.355 73.502 1.00 95.12 184 THR A N 1
ATOM 1412 C CA . THR A 1 184 ? -35.165 -12.253 72.636 1.00 95.12 184 THR A CA 1
ATOM 1413 C C . THR A 1 184 ? -35.383 -11.934 71.159 1.00 95.12 184 THR A C 1
ATOM 1415 O O . THR A 1 184 ? -34.399 -11.827 70.421 1.00 95.12 184 THR A O 1
ATOM 1418 N N . GLU A 1 185 ? -36.623 -11.666 70.745 1.00 94.56 185 GLU A N 1
ATOM 1419 C CA . GLU A 1 185 ? -36.959 -11.221 69.391 1.00 94.56 185 GLU A CA 1
ATOM 1420 C C . GLU A 1 185 ? -36.247 -9.910 69.035 1.00 94.56 185 GLU A C 1
ATOM 1422 O O . GLU A 1 185 ? -35.520 -9.848 68.041 1.00 94.56 185 GLU A O 1
ATOM 1427 N N . ILE A 1 186 ? -36.339 -8.884 69.890 1.00 95.31 186 ILE A N 1
ATOM 1428 C CA . ILE A 1 186 ? -35.642 -7.603 69.692 1.00 95.31 186 ILE A CA 1
ATOM 1429 C C . ILE A 1 186 ? -34.129 -7.821 69.551 1.00 95.31 186 ILE A C 1
ATOM 1431 O O . ILE A 1 186 ? -33.477 -7.193 68.711 1.00 95.31 186 ILE A O 1
ATOM 1435 N N . LYS A 1 187 ? -33.538 -8.716 70.351 1.00 96.56 187 LYS A N 1
ATOM 1436 C CA . LYS A 1 187 ? -32.105 -9.036 70.278 1.00 96.56 187 LYS A CA 1
ATOM 1437 C C . LYS A 1 187 ? -31.738 -9.708 68.951 1.00 96.56 187 LYS A C 1
ATOM 1439 O O . LYS A 1 187 ? -30.685 -9.388 68.394 1.00 96.56 187 LYS A O 1
ATOM 1444 N N . LEU A 1 188 ? -32.575 -10.609 68.439 1.00 96.62 188 LEU A N 1
ATOM 1445 C CA . LEU A 1 188 ? -32.382 -11.255 67.137 1.00 96.62 188 LEU A CA 1
ATOM 1446 C C . LEU A 1 188 ? -32.538 -10.257 65.984 1.00 96.62 188 LEU A C 1
ATOM 1448 O O . LEU A 1 188 ? -31.664 -10.200 65.119 1.00 96.62 188 LEU A O 1
ATOM 1452 N N . LEU A 1 189 ? -33.568 -9.409 66.016 1.00 96.94 189 LEU A N 1
ATOM 1453 C CA . LEU A 1 189 ? -33.788 -8.357 65.020 1.00 96.94 189 LEU A CA 1
ATOM 1454 C C . LEU A 1 189 ? -32.617 -7.372 64.969 1.00 96.94 189 LEU A C 1
ATOM 1456 O O . LEU A 1 189 ? -32.132 -7.045 63.887 1.00 96.94 189 LEU A O 1
ATOM 1460 N N . ARG A 1 190 ? -32.089 -6.950 66.126 1.00 97.31 190 ARG A N 1
ATOM 1461 C CA . ARG A 1 190 ? -30.886 -6.101 66.186 1.00 97.31 190 ARG A CA 1
ATOM 1462 C C . ARG A 1 190 ? -29.682 -6.777 65.534 1.00 97.31 190 ARG A C 1
ATOM 1464 O O . ARG A 1 190 ? -29.022 -6.140 64.723 1.00 97.31 190 ARG A O 1
ATOM 1471 N N . LYS A 1 191 ? -29.427 -8.057 65.836 1.00 97.19 191 LYS A N 1
ATOM 1472 C CA . LYS A 1 191 ? -28.341 -8.831 65.204 1.00 97.19 191 LYS A CA 1
ATOM 1473 C C . LYS A 1 191 ? -28.527 -8.981 63.691 1.00 97.19 191 LYS A C 1
ATOM 1475 O O . LYS A 1 191 ? -27.551 -8.952 62.947 1.00 97.19 191 LYS A O 1
ATOM 1480 N N . SER A 1 192 ? -29.762 -9.162 63.229 1.00 97.56 192 SER A N 1
ATOM 1481 C CA . SER A 1 192 ? -30.069 -9.226 61.798 1.00 97.56 192 SER A CA 1
ATOM 1482 C C . SER A 1 192 ? -29.807 -7.880 61.124 1.00 97.56 192 SER A C 1
ATOM 1484 O O . SER A 1 192 ? -29.122 -7.817 60.107 1.00 97.56 192 SER A O 1
ATOM 1486 N N . ASN A 1 193 ? -30.266 -6.784 61.732 1.00 95.88 193 ASN A N 1
ATOM 1487 C CA . ASN A 1 193 ? -30.044 -5.435 61.217 1.00 95.88 193 ASN A CA 1
ATOM 1488 C C . ASN A 1 193 ? -28.560 -5.056 61.178 1.00 95.88 193 ASN A C 1
ATOM 1490 O O . ASN A 1 193 ? -28.137 -4.408 60.224 1.00 95.88 193 ASN A O 1
ATOM 1494 N N . THR A 1 194 ? -27.754 -5.474 62.162 1.00 97.81 194 THR A N 1
ATOM 1495 C CA . THR A 1 194 ? -26.300 -5.249 62.115 1.00 97.81 194 THR A CA 1
ATOM 1496 C C . THR A 1 194 ? -25.655 -5.996 60.950 1.00 97.81 194 THR A C 1
ATOM 1498 O O . THR A 1 194 ? -24.888 -5.389 60.210 1.00 97.81 194 THR A O 1
ATOM 1501 N N . LYS A 1 195 ? -26.027 -7.263 60.710 1.00 98.06 195 LYS A N 1
ATOM 1502 C CA . LYS A 1 195 ? -25.525 -8.031 59.556 1.00 98.06 195 LYS A CA 1
ATOM 1503 C C . LYS A 1 195 ? -25.920 -7.397 58.220 1.00 98.06 195 LYS A C 1
ATOM 1505 O O . LYS A 1 195 ? -25.068 -7.195 57.364 1.00 98.06 195 LYS A O 1
ATOM 1510 N N . LEU A 1 196 ? -27.185 -7.002 58.065 1.00 98.19 196 LEU A N 1
ATOM 1511 C CA . LEU A 1 196 ? -27.659 -6.320 56.854 1.00 98.19 196 LEU A CA 1
ATOM 1512 C C . LEU A 1 196 ? -26.936 -4.985 56.622 1.00 98.19 196 LEU A C 1
ATOM 1514 O O . LEU A 1 196 ? -26.638 -4.625 55.483 1.00 98.19 196 LEU A O 1
ATOM 1518 N N . ALA A 1 197 ? -26.631 -4.242 57.690 1.00 97.88 197 ALA A N 1
ATOM 1519 C CA . ALA A 1 197 ? -25.841 -3.022 57.585 1.00 97.88 197 ALA A CA 1
ATOM 1520 C C . ALA A 1 197 ? -24.414 -3.318 57.094 1.00 97.88 197 ALA A C 1
ATOM 1522 O O . ALA A 1 197 ? -23.940 -2.651 56.175 1.00 97.88 197 ALA A O 1
ATOM 1523 N N . GLU A 1 198 ? -23.752 -4.338 57.643 1.00 98.25 198 GLU A N 1
ATOM 1524 C CA . GLU A 1 198 ? -22.420 -4.780 57.210 1.00 98.25 198 GLU A CA 1
ATOM 1525 C C . GLU A 1 198 ? -22.413 -5.227 55.739 1.00 98.25 198 GLU A C 1
ATOM 1527 O O . GLU A 1 198 ? -21.580 -4.762 54.952 1.00 98.25 198 GLU A O 1
ATOM 1532 N N . GLU A 1 199 ? -23.380 -6.045 55.323 1.00 98.31 199 GLU A N 1
ATOM 1533 C CA . GLU A 1 199 ? -23.556 -6.468 53.928 1.00 98.31 199 GLU A CA 1
ATOM 1534 C C . GLU A 1 199 ? -23.763 -5.267 53.003 1.00 98.31 199 GLU A C 1
ATOM 1536 O O . GLU A 1 199 ? -23.073 -5.134 51.991 1.00 98.31 199 GLU A O 1
ATOM 1541 N N . LYS A 1 200 ? -24.629 -4.321 53.388 1.00 98.38 200 LYS A N 1
ATOM 1542 C CA . LYS A 1 200 ? -24.842 -3.074 52.642 1.00 98.38 200 LYS A CA 1
ATOM 1543 C C . LYS A 1 200 ? -23.546 -2.280 52.480 1.00 98.38 200 LYS A C 1
ATOM 1545 O O . LYS A 1 200 ? -23.288 -1.748 51.398 1.00 98.38 200 LYS A O 1
ATOM 1550 N N . THR A 1 201 ? -22.708 -2.195 53.518 1.00 98.50 201 THR A N 1
ATOM 1551 C CA . THR A 1 201 ? -21.406 -1.516 53.395 1.00 98.50 201 THR A CA 1
ATOM 1552 C C . THR A 1 201 ? -20.447 -2.249 52.459 1.00 98.50 201 THR A C 1
ATOM 1554 O O . THR A 1 201 ? -19.711 -1.598 51.710 1.00 98.50 201 THR A O 1
ATOM 1557 N N . THR A 1 202 ? -20.476 -3.582 52.465 1.00 98.62 202 THR A N 1
ATOM 1558 C CA . THR A 1 202 ? -19.646 -4.432 51.605 1.00 98.62 202 THR A CA 1
ATOM 1559 C C . THR A 1 202 ? -20.062 -4.298 50.145 1.00 98.62 202 THR A C 1
ATOM 1561 O O . THR A 1 202 ? -19.234 -3.938 49.310 1.00 98.62 202 THR A O 1
ATOM 1564 N N . ILE A 1 203 ? -21.354 -4.447 49.849 1.00 98.62 203 ILE A N 1
ATOM 1565 C CA . ILE A 1 203 ? -21.921 -4.247 48.511 1.00 98.62 203 ILE A CA 1
ATOM 1566 C C . ILE A 1 203 ? -21.606 -2.834 48.014 1.00 98.62 203 ILE A C 1
ATOM 1568 O O . ILE A 1 203 ? -21.118 -2.662 46.899 1.00 98.62 203 ILE A O 1
ATOM 1572 N N . GLY A 1 204 ? -21.791 -1.816 48.860 1.00 98.62 204 GLY A N 1
ATOM 1573 C CA . GLY A 1 204 ? -21.456 -0.439 48.504 1.00 98.62 204 GLY A CA 1
ATOM 1574 C C . GLY A 1 204 ? -19.976 -0.246 48.148 1.00 98.62 204 GLY A C 1
ATOM 1575 O O . GLY A 1 204 ? -19.654 0.583 47.299 1.00 98.62 204 GLY A O 1
ATOM 1576 N N . ARG A 1 205 ? -19.063 -1.012 48.759 1.00 98.69 205 ARG A N 1
ATOM 1577 C CA . ARG A 1 205 ? -17.636 -1.012 48.405 1.00 98.69 205 ARG A CA 1
ATOM 1578 C C . ARG A 1 205 ? -17.390 -1.690 47.060 1.00 98.69 205 ARG A C 1
ATOM 1580 O O . ARG A 1 205 ? -16.681 -1.117 46.241 1.00 98.69 205 ARG A O 1
ATOM 1587 N N . CYS A 1 206 ? -18.000 -2.850 46.819 1.00 98.50 206 CYS A N 1
ATOM 1588 C CA . CYS A 1 206 ? -17.905 -3.560 45.542 1.00 98.50 206 CYS A CA 1
ATOM 1589 C C . CYS A 1 206 ? -18.413 -2.703 44.376 1.00 98.50 206 CYS A C 1
ATOM 1591 O O . CYS A 1 206 ? -17.734 -2.595 43.363 1.00 98.50 206 CYS A O 1
ATOM 1593 N N . VAL A 1 207 ? -19.553 -2.023 44.542 1.00 98.62 207 VAL A N 1
ATOM 1594 C CA . VAL A 1 207 ? -20.108 -1.124 43.515 1.00 98.62 207 VAL A CA 1
ATOM 1595 C C . VAL A 1 207 ? -19.134 0.003 43.171 1.00 98.62 207 VAL A C 1
ATOM 1597 O O . VAL A 1 207 ? -18.945 0.303 41.994 1.00 98.62 207 VAL A O 1
ATOM 1600 N N . ARG A 1 208 ? -18.479 0.609 44.171 1.00 98.56 208 ARG A N 1
ATOM 1601 C CA . ARG A 1 208 ? -17.463 1.646 43.923 1.00 98.56 208 ARG A CA 1
ATOM 1602 C C . ARG A 1 208 ? -16.270 1.099 43.142 1.00 98.56 208 ARG A C 1
ATOM 1604 O O . ARG A 1 208 ? -15.914 1.690 42.133 1.00 98.56 208 ARG A O 1
ATOM 1611 N N . LEU A 1 209 ? -15.727 -0.051 43.548 1.00 98.56 209 LEU A N 1
ATOM 1612 C CA . LEU A 1 209 ? -14.602 -0.683 42.848 1.00 98.56 209 LEU A CA 1
ATOM 1613 C C . LEU A 1 209 ? -14.938 -1.007 41.387 1.00 98.56 209 LEU A C 1
ATOM 1615 O O . LEU A 1 209 ? -14.169 -0.665 40.496 1.00 98.56 209 LEU A O 1
ATOM 1619 N N . LEU A 1 210 ? -16.112 -1.591 41.132 1.00 98.62 210 LEU A N 1
ATOM 1620 C CA . LEU A 1 210 ? -16.569 -1.891 39.771 1.00 98.62 210 LEU A CA 1
ATOM 1621 C C . LEU A 1 210 ? -16.809 -0.623 38.943 1.00 98.62 210 LEU A C 1
ATOM 1623 O O . LEU A 1 210 ? -16.612 -0.623 37.729 1.00 98.62 210 LEU A O 1
ATOM 1627 N N . THR A 1 211 ? -17.243 0.466 39.579 1.00 98.62 211 THR A N 1
ATOM 1628 C CA . THR A 1 211 ? -17.404 1.760 38.902 1.00 98.62 211 THR A CA 1
ATOM 1629 C C . THR A 1 211 ? -16.045 2.324 38.493 1.00 98.62 211 THR A C 1
ATOM 1631 O O . THR A 1 211 ? -15.879 2.748 37.350 1.00 98.62 211 THR A O 1
ATOM 1634 N N . ASP A 1 212 ? -15.062 2.279 39.392 1.00 98.56 212 ASP A N 1
ATOM 1635 C CA . ASP A 1 212 ? -13.699 2.744 39.123 1.00 98.56 212 ASP A CA 1
ATOM 1636 C C . ASP A 1 212 ? -13.034 1.911 38.013 1.00 98.56 212 ASP A C 1
ATOM 1638 O O . ASP A 1 212 ? -12.433 2.467 37.092 1.00 98.56 212 ASP A O 1
ATOM 1642 N N . GLU A 1 213 ? -13.203 0.587 38.043 1.00 98.69 213 GLU A N 1
ATOM 1643 C CA . GLU A 1 213 ? -12.709 -0.323 37.005 1.00 98.69 213 GLU A CA 1
ATOM 1644 C C . GLU A 1 213 ? -13.346 -0.035 35.639 1.00 98.69 213 GLU A C 1
ATOM 1646 O O . GLU A 1 213 ? -12.632 0.090 34.644 1.00 98.69 213 GLU A O 1
ATOM 1651 N N . ASN A 1 214 ? -14.665 0.181 35.583 1.00 98.38 214 ASN A N 1
ATOM 1652 C CA . ASN A 1 214 ? -15.345 0.573 34.345 1.00 98.38 214 ASN A CA 1
ATOM 1653 C C . ASN A 1 214 ? -14.804 1.890 33.770 1.00 98.38 214 ASN A C 1
ATOM 1655 O O . ASN A 1 214 ? -14.651 2.021 32.555 1.00 98.38 214 ASN A O 1
ATOM 1659 N N . VAL A 1 215 ? -14.483 2.869 34.622 1.00 98.69 215 VAL A N 1
ATOM 1660 C CA . VAL A 1 215 ? -13.874 4.132 34.176 1.00 98.69 215 VAL A CA 1
ATOM 1661 C C . VAL A 1 215 ? -12.483 3.895 33.583 1.00 98.69 215 VAL A C 1
ATOM 1663 O O . VAL A 1 215 ? -12.143 4.505 32.567 1.00 98.69 215 VAL A O 1
ATOM 1666 N N . ILE A 1 216 ? -11.679 3.016 34.185 1.00 98.69 216 ILE A N 1
ATOM 1667 C CA . ILE A 1 216 ? -10.348 2.660 33.673 1.00 98.69 216 ILE A CA 1
ATOM 1668 C C . ILE A 1 216 ? -10.465 1.944 32.324 1.00 98.69 216 ILE A C 1
ATOM 1670 O O . ILE A 1 216 ? -9.815 2.361 31.365 1.00 98.69 216 ILE A O 1
ATOM 1674 N N . LEU A 1 217 ? -11.325 0.927 32.228 1.00 98.75 217 LEU A N 1
ATOM 1675 C CA . LEU A 1 217 ? -11.550 0.168 30.996 1.00 98.75 217 LEU A CA 1
ATOM 1676 C C . LEU A 1 217 ? -12.044 1.064 29.862 1.00 98.75 217 LEU A C 1
ATOM 1678 O O . LEU A 1 217 ? -11.552 0.968 28.740 1.00 98.75 217 LEU A O 1
ATOM 1682 N N . LYS A 1 218 ? -12.958 1.995 30.155 1.00 98.75 218 LYS A N 1
ATOM 1683 C CA . LYS A 1 218 ? -13.445 2.951 29.158 1.00 98.75 218 LYS A CA 1
ATOM 1684 C C . LYS A 1 218 ? -12.316 3.824 28.603 1.00 98.75 218 LYS A C 1
ATOM 1686 O O . LYS A 1 218 ? -12.211 3.974 27.391 1.00 98.75 218 LYS A O 1
ATOM 1691 N N . ARG A 1 219 ? -11.430 4.338 29.465 1.00 98.69 219 ARG A N 1
ATOM 1692 C CA . ARG A 1 219 ? -10.257 5.113 29.019 1.00 98.69 219 ARG A CA 1
ATOM 1693 C C . ARG A 1 219 ? -9.286 4.275 28.190 1.00 98.69 219 ARG A C 1
ATOM 1695 O O . ARG A 1 219 ? -8.732 4.780 27.221 1.00 98.69 219 ARG A O 1
ATOM 1702 N N . GLN A 1 220 ? -9.066 3.016 28.567 1.00 98.62 220 GLN A N 1
ATOM 1703 C CA . GLN A 1 220 ? -8.208 2.105 27.803 1.00 98.62 220 GLN A CA 1
ATOM 1704 C C . GLN A 1 220 ? -8.790 1.818 26.417 1.00 98.62 220 GLN A C 1
ATOM 1706 O O . GLN A 1 220 ? -8.061 1.879 25.432 1.00 98.62 220 GLN A O 1
ATOM 1711 N N . TYR A 1 221 ? -10.099 1.571 26.334 1.00 98.56 221 TYR A N 1
ATOM 1712 C CA . TYR A 1 221 ? -10.802 1.386 25.068 1.00 98.56 221 TYR A CA 1
ATOM 1713 C C . TYR A 1 221 ? -10.700 2.628 24.171 1.00 98.56 221 TYR A C 1
ATOM 1715 O O . TYR A 1 221 ? -10.356 2.513 22.999 1.00 98.56 221 TYR A O 1
ATOM 1723 N N . GLU A 1 222 ? -10.940 3.820 24.724 1.00 98.69 222 GLU A N 1
ATOM 1724 C CA . GLU A 1 222 ? -10.796 5.087 23.995 1.00 98.69 222 GLU A CA 1
ATOM 1725 C C . GLU A 1 222 ? -9.355 5.291 23.493 1.00 98.69 222 GLU A C 1
ATOM 1727 O O . GLU A 1 222 ? -9.156 5.675 22.340 1.00 98.69 222 GLU A O 1
ATOM 1732 N N . GLY A 1 223 ? -8.351 4.969 24.316 1.00 98.69 223 GLY A N 1
ATOM 1733 C CA . GLY A 1 223 ? -6.939 5.018 23.927 1.00 98.69 223 GLY A CA 1
ATOM 1734 C C . GLY A 1 223 ? -6.599 4.059 22.783 1.00 98.69 223 GLY A C 1
ATOM 1735 O O . GLY A 1 223 ? -6.003 4.476 21.792 1.00 98.69 223 GLY A O 1
ATOM 1736 N N . ALA A 1 224 ? -7.034 2.801 22.879 1.00 98.56 224 ALA A N 1
ATOM 1737 C CA . ALA A 1 224 ? -6.830 1.805 21.828 1.00 98.56 224 ALA A CA 1
ATOM 1738 C C . ALA A 1 224 ? -7.551 2.188 20.524 1.00 98.56 224 ALA A C 1
ATOM 1740 O O . ALA A 1 224 ? -7.002 2.035 19.435 1.00 98.56 224 ALA A O 1
ATOM 1741 N N . SER A 1 225 ? -8.764 2.738 20.620 1.00 98.62 225 SER A N 1
ATOM 1742 C CA . SER A 1 225 ? -9.509 3.226 19.457 1.00 98.62 225 SER A CA 1
ATOM 1743 C C . SER A 1 225 ? -8.776 4.367 18.746 1.00 98.62 225 SER A C 1
ATOM 1745 O O . SER A 1 225 ? -8.748 4.394 17.516 1.00 98.62 225 SER A O 1
ATOM 1747 N N . ALA A 1 226 ? -8.177 5.298 19.495 1.00 98.69 226 ALA A N 1
ATOM 1748 C CA . ALA A 1 226 ? -7.386 6.383 18.919 1.00 98.69 226 ALA A CA 1
ATOM 1749 C C . ALA A 1 226 ? -6.114 5.861 18.229 1.00 98.69 226 ALA A C 1
ATOM 1751 O O . ALA A 1 226 ? -5.776 6.309 17.136 1.00 98.69 226 ALA A O 1
ATOM 1752 N N . GLU A 1 227 ? -5.435 4.876 18.821 1.00 98.69 227 GLU A N 1
ATOM 1753 C CA . GLU A 1 227 ? -4.264 4.234 18.213 1.00 98.69 227 GLU A CA 1
ATOM 1754 C C . GLU A 1 227 ? -4.616 3.519 16.899 1.00 98.69 227 GLU A C 1
ATOM 1756 O O . GLU A 1 227 ? -3.914 3.683 15.901 1.00 98.69 227 GLU A O 1
ATOM 1761 N N . ILE A 1 228 ? -5.741 2.796 16.858 1.00 98.56 228 ILE A N 1
ATOM 1762 C CA . ILE A 1 228 ? -6.245 2.161 15.630 1.00 98.56 228 ILE A CA 1
ATOM 1763 C C . ILE A 1 228 ? -6.493 3.204 14.534 1.00 98.56 228 ILE A C 1
ATOM 1765 O O . ILE A 1 228 ? -6.152 2.961 13.375 1.00 98.56 228 ILE A O 1
ATOM 1769 N N . GLN A 1 229 ? -7.056 4.363 14.883 1.00 98.69 229 GLN A N 1
ATOM 1770 C CA . GLN A 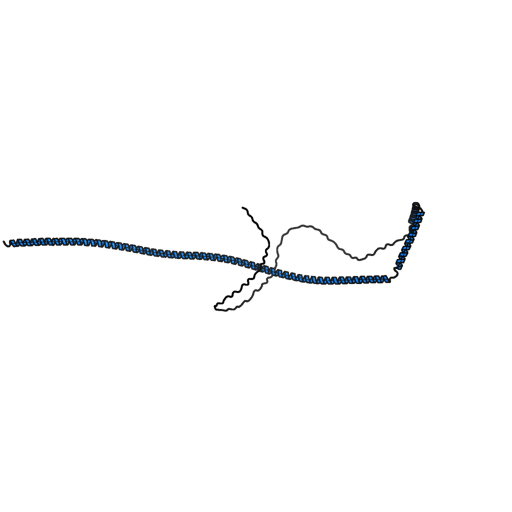1 229 ? -7.290 5.439 13.923 1.00 98.69 229 GLN A CA 1
ATOM 1771 C C . GLN A 1 229 ? -5.973 5.988 13.351 1.00 98.69 229 GLN A C 1
ATOM 1773 O O . GLN A 1 229 ? -5.835 6.075 12.132 1.00 98.69 229 GLN A O 1
ATOM 1778 N N . ILE A 1 230 ? -4.979 6.265 14.203 1.00 98.62 230 ILE A N 1
ATOM 1779 C CA . ILE A 1 230 ? -3.646 6.727 13.772 1.00 98.62 230 ILE A CA 1
ATOM 1780 C C . ILE A 1 230 ? -2.981 5.691 12.855 1.00 98.62 230 ILE A C 1
ATOM 1782 O O . ILE A 1 230 ? -2.434 6.032 11.806 1.00 98.62 230 ILE A O 1
ATOM 1786 N N . LEU A 1 231 ? -3.049 4.405 13.213 1.00 98.75 231 LEU A N 1
ATOM 1787 C CA . LEU A 1 231 ? -2.498 3.326 12.390 1.00 98.75 231 LEU A CA 1
ATOM 1788 C C . LEU A 1 231 ? -3.200 3.218 11.032 1.00 98.75 231 LEU A C 1
ATOM 1790 O O . LEU A 1 231 ? -2.544 2.950 10.023 1.00 98.75 231 LEU A O 1
ATOM 1794 N N . HIS A 1 232 ? -4.515 3.436 10.986 1.00 98.69 232 HIS A N 1
ATOM 1795 C CA . HIS A 1 232 ? -5.261 3.467 9.735 1.00 98.69 232 HIS A CA 1
ATOM 1796 C C . HIS A 1 232 ? -4.813 4.634 8.844 1.00 98.69 232 HIS A C 1
ATOM 1798 O O . HIS A 1 232 ? -4.555 4.421 7.660 1.00 98.69 232 HIS A O 1
ATOM 1804 N N . GLU A 1 233 ? -4.660 5.834 9.407 1.00 98.69 233 GLU A N 1
ATOM 1805 C CA . GLU A 1 233 ? -4.157 7.017 8.694 1.00 98.69 233 GLU A CA 1
ATOM 1806 C C . GLU A 1 233 ? -2.737 6.785 8.146 1.00 98.69 233 GLU A C 1
ATOM 1808 O O . GLU A 1 233 ? -2.472 7.010 6.964 1.00 98.69 233 GLU A O 1
ATOM 1813 N N . HIS A 1 234 ? -1.832 6.225 8.953 1.00 98.69 234 HIS A N 1
ATOM 1814 C CA . HIS A 1 234 ? -0.488 5.859 8.493 1.00 98.69 234 HIS A CA 1
ATOM 1815 C C . HIS A 1 234 ? -0.517 4.828 7.358 1.00 98.69 234 HIS A C 1
ATOM 1817 O O . HIS A 1 234 ? 0.228 4.948 6.383 1.00 98.69 234 HIS A O 1
ATOM 1823 N N . LYS A 1 235 ? -1.387 3.814 7.455 1.00 98.62 235 LYS A N 1
ATOM 1824 C CA . LYS A 1 235 ? -1.557 2.804 6.403 1.00 98.62 235 LYS A CA 1
ATOM 1825 C C . LYS A 1 235 ? -2.033 3.435 5.094 1.00 98.62 235 LYS A C 1
ATOM 1827 O O . LYS A 1 235 ? -1.555 3.031 4.035 1.00 98.62 235 LYS A O 1
ATOM 1832 N N . THR A 1 236 ? -2.953 4.399 5.151 1.00 98.62 236 THR A N 1
ATOM 1833 C CA . THR A 1 236 ? -3.423 5.107 3.952 1.00 98.62 236 THR A CA 1
ATOM 1834 C C . THR A 1 236 ? -2.310 5.927 3.308 1.00 98.62 236 THR A C 1
ATOM 1836 O O . THR A 1 236 ? -2.084 5.772 2.111 1.00 98.62 236 THR A O 1
ATOM 1839 N N . THR A 1 237 ? -1.527 6.674 4.092 1.00 98.62 237 THR A N 1
ATOM 1840 C CA . THR A 1 237 ? -0.381 7.442 3.576 1.00 98.62 237 THR A CA 1
ATOM 1841 C C . THR A 1 237 ? 0.653 6.537 2.903 1.00 98.62 237 THR A C 1
ATOM 1843 O O . THR A 1 237 ? 1.067 6.793 1.776 1.00 98.62 237 THR A O 1
ATOM 1846 N N . LEU A 1 238 ? 1.012 5.413 3.532 1.00 98.69 238 LEU A N 1
ATOM 1847 C CA . LEU A 1 238 ? 1.946 4.443 2.945 1.00 98.69 238 LEU A CA 1
ATOM 1848 C C . LEU A 1 238 ? 1.420 3.819 1.644 1.00 98.69 238 LEU A C 1
ATOM 1850 O O . LEU A 1 238 ? 2.200 3.490 0.747 1.00 98.69 238 LEU A O 1
ATOM 1854 N N . ALA A 1 239 ? 0.107 3.610 1.527 1.00 98.62 239 ALA A N 1
ATOM 1855 C CA . ALA A 1 239 ? -0.491 3.106 0.294 1.00 98.62 239 ALA A CA 1
ATOM 1856 C C . ALA A 1 239 ? -0.389 4.139 -0.841 1.00 98.62 239 ALA A C 1
ATOM 1858 O O . ALA A 1 239 ? -0.057 3.778 -1.973 1.00 98.62 239 ALA A O 1
ATOM 1859 N N . GLU A 1 240 ? -0.617 5.418 -0.537 1.00 98.62 240 GLU A N 1
ATOM 1860 C CA . GLU A 1 240 ? -0.475 6.523 -1.489 1.00 98.62 240 GLU A CA 1
ATOM 1861 C C . GLU A 1 240 ? 0.978 6.705 -1.950 1.00 98.62 240 GLU A C 1
ATOM 1863 O O . GLU A 1 240 ? 1.230 6.813 -3.155 1.00 98.62 240 GLU A O 1
ATOM 1868 N N . GLU A 1 241 ? 1.941 6.653 -1.025 1.00 98.69 241 GLU A N 1
ATOM 1869 C CA . GLU A 1 241 ? 3.377 6.708 -1.329 1.00 98.69 241 GLU A CA 1
ATOM 1870 C C . GLU A 1 241 ? 3.815 5.543 -2.227 1.00 98.69 241 GLU A C 1
ATOM 1872 O O . GLU A 1 241 ? 4.483 5.749 -3.241 1.00 98.69 241 GLU A O 1
ATOM 1877 N N . ASN A 1 242 ? 3.381 4.316 -1.927 1.00 98.44 242 ASN A N 1
ATOM 1878 C CA . ASN A 1 242 ? 3.680 3.153 -2.768 1.00 98.44 242 ASN A CA 1
ATOM 1879 C C . ASN A 1 242 ? 3.070 3.272 -4.172 1.00 98.44 242 ASN A C 1
ATOM 1881 O O . ASN A 1 242 ? 3.699 2.884 -5.164 1.00 98.44 242 ASN A O 1
ATOM 1885 N N . ALA A 1 243 ? 1.859 3.823 -4.282 1.00 98.62 243 ALA A N 1
ATOM 1886 C CA . ALA A 1 243 ? 1.239 4.096 -5.574 1.00 98.62 243 ALA A CA 1
ATOM 1887 C C . ALA A 1 243 ? 2.013 5.170 -6.359 1.00 98.62 243 ALA A C 1
ATOM 1889 O O . ALA A 1 243 ? 2.112 5.072 -7.584 1.00 98.62 243 ALA A O 1
ATOM 1890 N N . ALA A 1 244 ? 2.579 6.171 -5.676 1.00 98.56 244 ALA A N 1
ATOM 1891 C CA . ALA A 1 244 ? 3.443 7.177 -6.288 1.00 98.56 244 ALA A CA 1
ATOM 1892 C C . ALA A 1 244 ? 4.754 6.580 -6.801 1.00 98.56 244 ALA A C 1
ATOM 1894 O O . ALA A 1 244 ? 5.039 6.691 -7.992 1.00 98.56 244 ALA A O 1
ATOM 1895 N N . LEU A 1 245 ? 5.467 5.830 -5.961 1.00 98.69 245 LEU A N 1
ATOM 1896 C CA . LEU A 1 245 ? 6.702 5.147 -6.350 1.00 98.69 245 LEU A CA 1
ATOM 1897 C C . LEU A 1 245 ? 6.492 4.183 -7.524 1.00 98.69 245 LEU A C 1
ATOM 1899 O O . LEU A 1 245 ? 7.325 4.097 -8.423 1.00 98.69 245 LEU A O 1
ATOM 1903 N N . SER A 1 246 ? 5.356 3.485 -7.561 1.00 98.56 246 SER A N 1
ATOM 1904 C CA . SER A 1 246 ? 5.016 2.594 -8.677 1.00 98.56 246 SER A CA 1
ATOM 1905 C C . SER A 1 246 ? 4.824 3.351 -9.997 1.00 98.56 246 SER A C 1
ATOM 1907 O O . SER A 1 246 ? 5.208 2.851 -11.057 1.00 98.56 246 SER A O 1
ATOM 1909 N N . ARG A 1 247 ? 4.246 4.561 -9.949 1.00 98.62 247 ARG A N 1
ATOM 1910 C CA . ARG A 1 247 ? 4.112 5.440 -11.121 1.00 98.62 247 ARG A CA 1
ATOM 1911 C C . ARG A 1 247 ? 5.475 5.950 -11.586 1.00 98.62 247 ARG A C 1
ATOM 1913 O O . ARG A 1 247 ? 5.765 5.854 -12.777 1.00 98.62 247 ARG A O 1
ATOM 1920 N N . ASP A 1 248 ? 6.320 6.396 -10.664 1.00 98.62 248 ASP A N 1
ATOM 1921 C CA . ASP A 1 248 ? 7.656 6.915 -10.979 1.00 98.62 248 ASP A CA 1
ATOM 1922 C C . ASP A 1 248 ? 8.562 5.830 -11.576 1.00 98.62 248 ASP A C 1
ATOM 1924 O O . ASP A 1 248 ? 9.241 6.059 -12.576 1.00 98.62 248 ASP A O 1
ATOM 1928 N N . LEU A 1 249 ? 8.514 4.606 -11.040 1.00 98.62 249 LEU A N 1
ATOM 1929 C CA . LEU A 1 249 ? 9.237 3.461 -11.602 1.00 98.62 249 LEU A CA 1
ATOM 1930 C C . LEU A 1 249 ? 8.802 3.136 -13.034 1.00 98.62 249 LEU A C 1
ATOM 1932 O O . LEU A 1 249 ? 9.631 2.738 -13.855 1.00 98.62 249 LEU A O 1
ATOM 1936 N N . LYS A 1 250 ? 7.511 3.292 -13.344 1.00 98.56 250 LYS A N 1
ATOM 1937 C CA . LYS A 1 250 ? 7.007 3.097 -14.705 1.00 98.56 250 LYS A CA 1
ATOM 1938 C C . LYS A 1 250 ? 7.548 4.176 -15.646 1.00 98.56 250 LYS A C 1
ATOM 1940 O O . LYS A 1 250 ? 8.075 3.821 -16.694 1.00 98.56 250 LYS A O 1
ATOM 1945 N N . LEU A 1 251 ? 7.490 5.447 -15.243 1.00 98.56 251 LEU A N 1
ATOM 1946 C CA . LEU A 1 251 ? 8.035 6.562 -16.026 1.00 98.56 251 LEU A CA 1
ATOM 1947 C C . LEU A 1 251 ? 9.531 6.384 -16.300 1.00 98.56 251 LEU A C 1
ATOM 1949 O O . LEU A 1 251 ? 9.944 6.438 -17.452 1.00 98.56 251 LEU A O 1
ATOM 1953 N N . LEU A 1 252 ? 10.325 6.055 -15.279 1.00 98.50 252 LEU A N 1
ATOM 1954 C CA . LEU A 1 252 ? 11.760 5.795 -15.435 1.00 98.50 252 LEU A CA 1
ATOM 1955 C C . LEU A 1 252 ? 12.053 4.641 -16.400 1.00 98.50 252 LEU A C 1
ATOM 1957 O O . LEU A 1 252 ? 13.037 4.670 -17.141 1.00 98.50 252 LEU A O 1
ATOM 1961 N N . LYS A 1 253 ? 11.219 3.598 -16.398 1.00 98.56 253 LYS A N 1
ATOM 1962 C CA . LYS A 1 253 ? 11.365 2.474 -17.327 1.00 98.56 253 LYS A CA 1
ATOM 1963 C C . LYS A 1 253 ? 11.053 2.892 -18.764 1.00 98.56 253 LYS A C 1
ATOM 1965 O O . LYS A 1 253 ? 11.770 2.477 -19.677 1.00 98.56 253 LYS A O 1
ATOM 1970 N N . ASP A 1 254 ? 10.021 3.707 -18.950 1.00 98.31 254 ASP A N 1
ATOM 1971 C CA . ASP A 1 254 ? 9.641 4.247 -20.253 1.00 98.31 254 ASP A CA 1
ATOM 1972 C C . ASP A 1 254 ? 10.741 5.193 -20.783 1.00 98.31 254 ASP A C 1
ATOM 1974 O O . ASP A 1 254 ? 11.200 5.020 -21.913 1.00 98.31 254 ASP A O 1
ATOM 1978 N N . GLU A 1 255 ? 11.269 6.089 -19.940 1.00 98.31 255 GLU A N 1
ATOM 1979 C CA . GLU A 1 255 ? 12.413 6.971 -20.241 1.00 98.31 255 GLU A CA 1
ATOM 1980 C C . GLU A 1 255 ? 13.696 6.192 -20.566 1.00 98.31 255 GLU A C 1
ATOM 1982 O O . GLU A 1 255 ? 14.449 6.532 -21.479 1.00 98.31 255 GLU A O 1
ATOM 1987 N N . GLN A 1 256 ? 13.962 5.094 -19.855 1.00 98.25 256 GLN A N 1
ATOM 1988 C CA . GLN A 1 256 ? 15.084 4.223 -20.195 1.00 98.25 256 GLN A CA 1
ATOM 1989 C C . GLN A 1 256 ? 14.903 3.597 -21.589 1.00 98.25 256 GLN A C 1
ATOM 1991 O O . GLN A 1 256 ? 15.885 3.380 -22.308 1.00 98.25 256 GLN A O 1
ATOM 1996 N N . GLY A 1 257 ? 13.661 3.281 -21.965 1.00 98.25 257 GLY A N 1
ATOM 1997 C CA . GLY A 1 257 ? 13.307 2.790 -23.292 1.00 98.25 257 GLY A CA 1
ATOM 1998 C C . GLY A 1 257 ? 13.576 3.827 -24.380 1.00 98.25 257 GLY A C 1
ATOM 1999 O O . GLY A 1 257 ? 14.260 3.512 -25.357 1.00 98.25 257 GLY A O 1
ATOM 2000 N N . THR A 1 258 ? 13.108 5.063 -24.187 1.00 98.19 258 THR A N 1
ATOM 2001 C CA . THR A 1 258 ? 13.322 6.159 -25.145 1.00 98.19 258 THR A CA 1
ATOM 2002 C C . THR A 1 258 ? 14.805 6.483 -25.300 1.00 98.19 258 THR A C 1
ATOM 2004 O O . THR A 1 258 ? 15.299 6.501 -26.424 1.00 98.19 258 THR A O 1
ATOM 2007 N N . TYR A 1 259 ? 15.559 6.591 -24.201 1.00 98.31 259 TYR A N 1
ATOM 2008 C CA . TYR A 1 259 ? 17.001 6.854 -24.248 1.00 98.31 259 TYR A CA 1
ATOM 2009 C C . TYR A 1 259 ? 17.777 5.788 -25.039 1.00 98.31 259 TYR A C 1
ATOM 2011 O O . TYR A 1 259 ? 18.688 6.100 -25.808 1.00 98.31 259 TYR A O 1
ATOM 2019 N N . LYS A 1 260 ? 17.430 4.503 -24.876 1.00 98.06 260 LYS A N 1
ATOM 2020 C CA . LYS A 1 260 ? 18.060 3.418 -25.649 1.00 98.06 260 LYS A CA 1
ATOM 2021 C C . LYS A 1 260 ? 17.759 3.540 -27.142 1.00 98.06 260 LYS A C 1
ATOM 2023 O O . LYS A 1 260 ? 18.669 3.331 -27.944 1.00 98.06 260 LYS A O 1
ATOM 2028 N N . ALA A 1 261 ? 16.519 3.877 -27.497 1.00 97.81 261 ALA A N 1
ATOM 2029 C CA . ALA A 1 261 ? 16.113 4.073 -28.884 1.00 97.81 261 ALA A CA 1
ATOM 2030 C C . ALA A 1 261 ? 16.834 5.273 -29.518 1.00 97.81 261 ALA A C 1
ATOM 2032 O O . ALA A 1 261 ? 17.444 5.121 -30.573 1.00 97.81 261 ALA A O 1
ATOM 2033 N N . GLU A 1 262 ? 16.862 6.422 -28.838 1.00 98.12 262 GLU A N 1
ATOM 2034 C CA . GLU A 1 262 ? 17.566 7.629 -29.295 1.00 98.12 262 GLU A CA 1
ATOM 2035 C C . GLU A 1 262 ? 19.068 7.380 -29.470 1.00 98.12 262 GLU A C 1
ATOM 2037 O O . GLU A 1 262 ? 19.660 7.755 -30.482 1.00 98.12 262 GLU A O 1
ATOM 2042 N N . ARG A 1 263 ? 19.697 6.674 -28.522 1.00 97.50 263 ARG A N 1
ATOM 2043 C CA . ARG A 1 263 ? 21.114 6.305 -28.623 1.00 97.50 263 ARG A CA 1
ATOM 2044 C C . ARG A 1 263 ? 21.392 5.411 -29.833 1.00 97.50 263 ARG A C 1
ATOM 2046 O O . ARG A 1 263 ? 22.437 5.551 -30.469 1.00 97.50 263 ARG A O 1
ATOM 2053 N N . GLN A 1 264 ? 20.493 4.476 -30.133 1.00 97.62 264 GLN A N 1
ATOM 2054 C CA . GLN A 1 264 ? 20.618 3.606 -31.300 1.00 97.62 264 GLN A CA 1
ATOM 2055 C C . GLN A 1 264 ? 20.400 4.386 -32.605 1.00 97.62 264 GLN A C 1
ATOM 2057 O O . GLN A 1 264 ? 21.150 4.192 -33.562 1.00 97.62 264 GLN A O 1
ATOM 2062 N N . GLU A 1 265 ? 19.424 5.294 -32.637 1.00 98.12 265 GLU A N 1
ATOM 2063 C CA . GLU A 1 265 ? 19.184 6.174 -33.780 1.00 98.12 265 GLU A CA 1
ATOM 2064 C C . GLU A 1 265 ? 20.407 7.050 -34.080 1.00 98.12 265 GLU A C 1
ATOM 2066 O O . GLU A 1 265 ? 20.842 7.127 -35.229 1.00 98.12 265 GLU A O 1
ATOM 2071 N N . GLU A 1 266 ? 21.019 7.645 -33.055 1.00 98.19 266 GLU A N 1
ATOM 2072 C CA . GLU A 1 266 ? 22.217 8.469 -33.225 1.00 98.19 266 GLU A CA 1
ATOM 2073 C C . GLU A 1 266 ? 23.404 7.652 -33.757 1.00 98.19 266 GLU A C 1
ATOM 2075 O O . GLU A 1 266 ? 24.110 8.090 -34.667 1.00 98.19 266 GLU A O 1
ATOM 2080 N N . ALA A 1 267 ? 23.582 6.414 -33.280 1.00 98.25 267 ALA A N 1
ATOM 2081 C CA . ALA A 1 267 ? 24.596 5.511 -33.823 1.00 98.25 267 ALA A CA 1
ATOM 2082 C C . ALA A 1 267 ? 24.379 5.232 -35.325 1.00 98.25 267 ALA A C 1
ATOM 2084 O O . ALA A 1 267 ? 25.339 5.253 -36.102 1.00 98.25 267 ALA A O 1
ATOM 2085 N N . TYR A 1 268 ? 23.128 5.030 -35.759 1.00 98.25 268 TYR A N 1
ATOM 2086 C CA . TYR A 1 268 ? 22.805 4.881 -37.181 1.00 98.25 268 TYR A CA 1
ATOM 2087 C C . TYR A 1 268 ? 23.040 6.169 -37.974 1.00 98.25 268 TYR A C 1
ATOM 2089 O O . TYR A 1 268 ? 23.581 6.104 -39.080 1.00 98.25 268 TYR A O 1
ATOM 2097 N N . ARG A 1 269 ? 22.692 7.340 -37.427 1.00 98.31 269 ARG A N 1
ATOM 2098 C CA . ARG A 1 269 ? 22.950 8.637 -38.076 1.00 98.31 269 ARG A CA 1
ATOM 2099 C C . ARG A 1 269 ? 24.441 8.850 -38.330 1.00 98.31 269 ARG A C 1
ATOM 2101 O O . ARG A 1 269 ? 24.816 9.220 -39.446 1.00 98.31 269 ARG A O 1
ATOM 2108 N N . ILE A 1 270 ? 25.288 8.557 -37.341 1.00 98.44 270 ILE A N 1
ATOM 2109 C CA . ILE A 1 270 ? 26.750 8.626 -37.477 1.00 98.44 270 ILE A CA 1
ATOM 2110 C C . ILE A 1 270 ? 27.231 7.664 -38.570 1.00 98.44 270 ILE A C 1
ATOM 2112 O O . ILE A 1 270 ? 27.947 8.087 -39.477 1.00 98.44 270 ILE A O 1
ATOM 2116 N N . ALA A 1 271 ? 26.787 6.403 -38.548 1.00 98.25 271 ALA A N 1
ATOM 2117 C CA . ALA A 1 271 ? 27.175 5.410 -39.552 1.00 98.25 271 ALA A CA 1
ATOM 2118 C C . ALA A 1 271 ? 26.781 5.830 -40.981 1.00 98.25 271 ALA A C 1
ATOM 2120 O O . ALA A 1 271 ? 27.592 5.733 -41.903 1.00 98.25 271 ALA A O 1
ATOM 2121 N N . ILE A 1 272 ? 25.566 6.357 -41.169 1.00 98.38 272 ILE A N 1
ATOM 2122 C CA . ILE A 1 272 ? 25.098 6.881 -42.461 1.00 98.38 272 ILE A CA 1
ATOM 2123 C C . ILE A 1 272 ? 25.982 8.039 -42.931 1.00 98.38 272 ILE A C 1
ATOM 2125 O O . ILE A 1 272 ? 26.335 8.098 -44.110 1.00 98.38 272 ILE A O 1
ATOM 2129 N N . LYS A 1 273 ? 26.351 8.960 -42.033 1.00 98.56 273 LYS A N 1
ATOM 2130 C CA . LYS A 1 273 ? 27.237 10.080 -42.368 1.00 98.56 273 LYS A CA 1
ATOM 2131 C C . LYS A 1 273 ? 28.606 9.579 -42.837 1.00 98.56 273 LYS A C 1
ATOM 2133 O O . LYS A 1 273 ? 29.056 9.984 -43.906 1.00 98.56 273 LYS A O 1
ATOM 2138 N N . THR A 1 274 ? 29.210 8.639 -42.111 1.00 98.50 274 THR A N 1
ATOM 2139 C CA . THR A 1 274 ? 30.492 8.026 -42.492 1.00 98.50 274 THR A CA 1
ATOM 2140 C C . THR A 1 274 ? 30.410 7.301 -43.838 1.00 98.50 274 THR A C 1
ATOM 2142 O O . THR A 1 274 ? 31.287 7.483 -44.680 1.00 98.50 274 THR A O 1
ATOM 2145 N N . LEU A 1 275 ? 29.346 6.531 -44.092 1.00 98.56 275 LEU A N 1
ATOM 2146 C CA . LEU A 1 275 ? 29.146 5.848 -45.378 1.00 98.56 275 LEU A CA 1
ATOM 2147 C C . LEU A 1 275 ? 28.983 6.832 -46.543 1.00 98.56 275 LEU A C 1
ATOM 2149 O O . LEU A 1 275 ? 29.511 6.596 -47.628 1.00 98.56 275 LEU A O 1
ATOM 2153 N N . ARG A 1 276 ? 28.287 7.957 -46.337 1.00 98.38 276 ARG A N 1
ATOM 2154 C CA . ARG A 1 276 ? 28.174 9.019 -47.352 1.00 98.38 276 ARG A CA 1
ATOM 2155 C C . ARG A 1 276 ? 29.529 9.645 -47.667 1.00 98.38 276 ARG A C 1
ATOM 2157 O O . ARG A 1 276 ? 29.852 9.822 -48.836 1.00 98.38 276 ARG A O 1
ATOM 2164 N N . GLU A 1 277 ? 30.332 9.938 -46.648 1.00 98.44 277 GLU A N 1
ATOM 2165 C CA . GLU A 1 277 ? 31.688 10.467 -46.832 1.00 98.44 277 GLU A CA 1
ATOM 2166 C C . GLU A 1 277 ? 32.584 9.482 -47.600 1.00 98.44 277 GLU A C 1
ATOM 2168 O O . GLU A 1 277 ? 33.312 9.890 -48.503 1.00 98.44 277 GLU A O 1
ATOM 2173 N N . GLN A 1 278 ? 32.503 8.183 -47.292 1.00 98.19 278 GLN A N 1
ATOM 2174 C CA . GLN A 1 278 ? 33.223 7.139 -48.030 1.00 98.19 278 GLN A CA 1
ATOM 2175 C C . GLN A 1 278 ? 32.757 7.028 -49.487 1.00 98.19 278 GLN A C 1
ATOM 2177 O O . GLN A 1 278 ? 33.592 6.985 -50.388 1.00 98.19 278 GLN A O 1
ATOM 2182 N N . ASN A 1 279 ? 31.445 7.039 -49.738 1.00 98.44 279 ASN A N 1
ATOM 2183 C CA . ASN A 1 279 ? 30.901 7.000 -51.097 1.00 98.44 279 ASN A CA 1
ATOM 2184 C C . ASN A 1 279 ? 31.324 8.214 -51.930 1.00 98.44 279 ASN A C 1
ATOM 2186 O O . ASN A 1 279 ? 31.622 8.056 -53.110 1.00 98.44 279 ASN A O 1
ATOM 2190 N N . ASN A 1 280 ? 31.394 9.404 -51.326 1.00 98.38 280 ASN A N 1
ATOM 2191 C CA . ASN A 1 280 ? 31.880 10.599 -52.015 1.00 98.38 280 ASN A CA 1
ATOM 2192 C C . ASN A 1 280 ? 33.355 10.450 -52.415 1.00 98.38 280 ASN A C 1
ATOM 2194 O O . ASN A 1 280 ? 33.693 10.697 -53.568 1.00 98.38 280 ASN A O 1
ATOM 2198 N N . LYS A 1 281 ? 34.214 9.949 -51.514 1.00 98.44 281 LYS A N 1
ATOM 2199 C CA . LYS A 1 281 ? 35.627 9.667 -51.836 1.00 98.44 281 LYS A CA 1
ATOM 2200 C C . LYS A 1 281 ? 35.768 8.658 -52.977 1.00 98.44 281 LYS A C 1
ATOM 2202 O O . LYS A 1 281 ? 36.523 8.896 -53.912 1.00 98.44 281 LYS A O 1
ATOM 2207 N N . LEU A 1 282 ? 35.001 7.566 -52.937 1.00 98.31 282 LEU A N 1
ATOM 2208 C CA . LEU A 1 282 ? 34.992 6.567 -54.011 1.00 98.31 282 LEU A CA 1
ATOM 2209 C C . LEU A 1 282 ? 34.487 7.147 -55.340 1.00 98.31 282 LEU A C 1
ATOM 2211 O O . LEU A 1 282 ? 34.980 6.774 -56.404 1.00 98.31 282 LEU A O 1
ATOM 2215 N N . ALA A 1 283 ? 33.510 8.056 -55.304 1.00 98.19 283 ALA A N 1
ATOM 2216 C CA . ALA A 1 283 ? 33.029 8.744 -56.498 1.00 98.19 283 ALA A CA 1
ATOM 2217 C C . ALA A 1 283 ? 34.115 9.647 -57.107 1.00 98.19 283 ALA A C 1
ATOM 2219 O O . ALA A 1 283 ? 34.311 9.615 -58.325 1.00 98.19 283 ALA A O 1
ATOM 2220 N N . ASP A 1 284 ? 34.859 10.381 -56.276 1.00 98.25 284 ASP A N 1
ATOM 2221 C CA . ASP A 1 284 ? 35.986 11.213 -56.710 1.00 98.25 284 ASP A CA 1
ATOM 2222 C C . ASP A 1 284 ? 37.119 10.365 -57.314 1.00 98.25 284 ASP A C 1
ATOM 2224 O O . ASP A 1 284 ? 37.627 10.678 -58.395 1.00 98.25 284 ASP A O 1
ATOM 2228 N N . GLU A 1 285 ? 37.473 9.249 -56.667 1.00 98.25 285 GLU A N 1
ATOM 2229 C CA . GLU A 1 285 ? 38.452 8.279 -57.176 1.00 98.25 285 GLU A CA 1
ATOM 2230 C C . GLU A 1 285 ? 38.016 7.686 -58.520 1.00 98.25 285 GLU A C 1
ATOM 2232 O O . GLU A 1 285 ? 38.801 7.638 -59.471 1.00 98.25 285 GLU A O 1
ATOM 2237 N N . LYS A 1 286 ? 36.742 7.294 -58.644 1.00 98.31 286 LYS A N 1
ATOM 2238 C CA . LYS A 1 286 ? 36.169 6.804 -59.903 1.00 98.31 286 LYS A CA 1
ATOM 2239 C C . LYS A 1 286 ? 36.256 7.860 -61.007 1.00 98.31 286 LYS A C 1
ATOM 2241 O O . LYS A 1 286 ? 36.600 7.521 -62.139 1.00 98.31 286 LYS A O 1
ATOM 2246 N N . ALA A 1 287 ? 35.973 9.126 -60.701 1.00 98.19 287 ALA A N 1
ATOM 2247 C CA . ALA A 1 287 ? 36.076 10.222 -61.663 1.00 98.19 287 ALA A CA 1
ATOM 2248 C C . ALA A 1 287 ? 37.530 10.487 -62.095 1.00 98.19 287 ALA A C 1
ATOM 2250 O O . ALA A 1 287 ? 37.780 10.802 -63.260 1.00 98.19 287 ALA A O 1
ATOM 2251 N N . ALA A 1 288 ? 38.496 10.350 -61.184 1.00 98.00 288 ALA A N 1
ATOM 2252 C CA . ALA A 1 288 ? 39.918 10.451 -61.508 1.00 98.00 288 ALA A CA 1
ATOM 2253 C C . ALA A 1 288 ? 40.386 9.290 -62.402 1.00 98.00 288 ALA A C 1
ATOM 2255 O O . ALA A 1 288 ? 41.068 9.518 -63.401 1.00 98.00 288 ALA A O 1
ATOM 2256 N N . LEU A 1 289 ? 39.972 8.057 -62.095 1.00 97.94 289 LEU A N 1
ATOM 2257 C CA . LEU A 1 289 ? 40.265 6.885 -62.923 1.00 97.94 289 LEU A CA 1
ATOM 2258 C C . LEU A 1 289 ? 39.662 7.005 -64.325 1.00 97.94 289 LEU A C 1
ATOM 2260 O O . LEU A 1 289 ? 40.347 6.694 -65.296 1.00 97.94 289 LEU A O 1
ATOM 2264 N N . ALA A 1 290 ? 38.425 7.497 -64.448 1.00 97.88 290 ALA A N 1
ATOM 2265 C CA . ALA A 1 290 ? 37.797 7.738 -65.747 1.00 97.88 290 ALA A CA 1
ATOM 2266 C C . ALA A 1 290 ? 38.638 8.689 -66.619 1.00 97.88 290 ALA A C 1
ATOM 2268 O O . ALA A 1 290 ? 38.948 8.355 -67.760 1.00 97.88 290 ALA A O 1
ATOM 2269 N N . ARG A 1 291 ? 39.111 9.808 -66.050 1.00 98.12 291 ARG A N 1
ATOM 2270 C CA . ARG A 1 291 ? 40.021 10.745 -66.735 1.00 98.12 291 ARG A CA 1
ATOM 2271 C C . ARG A 1 291 ? 41.344 10.093 -67.150 1.00 98.12 291 ARG A C 1
ATOM 2273 O O . ARG A 1 291 ? 41.827 10.329 -68.252 1.00 98.12 291 ARG A O 1
ATOM 2280 N N . ASN A 1 292 ? 41.928 9.251 -66.297 1.00 98.12 292 ASN A N 1
ATOM 2281 C CA . ASN A 1 292 ? 43.158 8.528 -66.638 1.00 98.12 292 ASN A CA 1
ATOM 2282 C C . ASN A 1 292 ? 42.949 7.552 -67.806 1.00 98.12 292 ASN A C 1
ATOM 2284 O O . ASN A 1 292 ? 43.810 7.449 -68.676 1.00 98.12 292 ASN A O 1
ATOM 2288 N N . VAL A 1 293 ? 41.810 6.854 -67.843 1.00 98.19 293 VAL A N 1
ATOM 2289 C CA . VAL A 1 293 ? 41.450 5.963 -68.956 1.00 98.19 293 VAL A CA 1
ATOM 2290 C C . VAL A 1 293 ? 41.274 6.753 -70.254 1.00 98.19 293 VAL A C 1
ATOM 2292 O O . VAL A 1 293 ? 41.785 6.329 -71.286 1.00 98.19 293 VAL A O 1
ATOM 2295 N N . GLU A 1 294 ? 40.615 7.913 -70.214 1.00 97.56 294 GLU A N 1
ATOM 2296 C CA . GLU A 1 294 ? 40.485 8.800 -71.380 1.00 97.56 294 GLU A CA 1
ATOM 2297 C C . GLU A 1 294 ? 41.854 9.240 -71.924 1.00 97.56 294 GLU A C 1
ATOM 2299 O O . GLU A 1 294 ? 42.092 9.150 -73.129 1.00 97.56 294 GLU A O 1
ATOM 2304 N N . LEU A 1 295 ? 42.783 9.638 -71.047 1.00 97.56 295 LEU A N 1
ATOM 2305 C CA . LEU A 1 295 ? 44.148 10.010 -71.437 1.00 97.56 295 LEU A CA 1
ATOM 2306 C C . LEU A 1 295 ? 44.932 8.835 -72.035 1.00 97.56 295 LEU A C 1
ATOM 2308 O O . LEU A 1 295 ? 45.629 9.011 -73.034 1.00 97.56 295 LEU A O 1
ATOM 2312 N N . LEU A 1 296 ? 44.817 7.639 -71.450 1.00 97.44 296 LEU A N 1
ATOM 2313 C CA . LEU A 1 296 ? 45.454 6.431 -71.982 1.00 97.44 296 LEU A CA 1
ATOM 2314 C C . LEU A 1 296 ? 44.900 6.060 -73.359 1.00 97.44 296 LEU A C 1
ATOM 2316 O O . LEU A 1 296 ? 45.679 5.734 -74.251 1.00 97.44 296 LEU A O 1
ATOM 2320 N N . ASN A 1 297 ? 43.581 6.145 -73.547 1.00 97.19 297 ASN A N 1
ATOM 2321 C CA . ASN A 1 297 ? 42.946 5.888 -74.837 1.00 97.19 297 ASN A CA 1
ATOM 2322 C C . ASN A 1 297 ? 43.423 6.889 -75.897 1.00 97.19 297 ASN A C 1
ATOM 2324 O O . ASN A 1 297 ? 43.837 6.472 -76.975 1.00 97.19 297 ASN A O 1
ATOM 2328 N N . ALA A 1 298 ? 43.470 8.184 -75.568 1.00 97.25 298 ALA A N 1
ATOM 2329 C CA . ALA A 1 298 ? 44.007 9.206 -76.467 1.00 97.25 298 ALA A CA 1
ATOM 2330 C C . ALA A 1 298 ? 45.489 8.959 -76.811 1.00 97.25 298 ALA A C 1
ATOM 2332 O O . ALA A 1 298 ? 45.894 9.078 -77.967 1.00 97.25 298 ALA A O 1
ATOM 2333 N N . GLY A 1 299 ? 46.303 8.570 -75.823 1.00 97.50 299 GLY A N 1
ATOM 2334 C CA . GLY A 1 299 ? 47.700 8.189 -76.041 1.00 97.50 299 GLY A CA 1
ATOM 2335 C C . GLY A 1 299 ? 47.846 6.973 -76.961 1.00 97.50 299 GLY A C 1
ATOM 2336 O O . GLY A 1 299 ? 48.681 6.974 -77.864 1.00 97.50 299 GLY A O 1
ATOM 2337 N N . HIS A 1 300 ? 47.007 5.956 -76.777 1.00 97.62 300 HIS A N 1
ATOM 2338 C CA . HIS A 1 300 ? 46.969 4.776 -77.635 1.00 97.62 300 HIS A CA 1
ATOM 2339 C C . HIS A 1 300 ? 46.538 5.112 -79.073 1.00 97.62 300 HIS A C 1
ATOM 2341 O O . HIS A 1 300 ? 47.140 4.601 -80.018 1.00 97.62 300 HIS A O 1
ATOM 2347 N N . ASP A 1 301 ? 45.551 5.989 -79.258 1.00 97.44 301 ASP A N 1
ATOM 2348 C CA . ASP A 1 301 ? 45.118 6.433 -80.588 1.00 97.44 301 ASP A CA 1
ATOM 2349 C C . ASP A 1 301 ? 46.219 7.219 -81.316 1.00 97.44 301 ASP A C 1
ATOM 2351 O O . ASP A 1 301 ? 46.454 6.985 -82.504 1.00 97.44 301 ASP A O 1
ATOM 2355 N N . ASN A 1 302 ? 46.963 8.068 -80.598 1.00 97.38 302 ASN A N 1
ATOM 2356 C CA . ASN A 1 302 ? 48.135 8.761 -81.140 1.00 97.38 302 ASN A CA 1
ATOM 2357 C C . ASN A 1 302 ? 49.231 7.778 -81.580 1.00 97.38 302 ASN A C 1
ATOM 2359 O O . ASN A 1 302 ? 49.708 7.864 -82.710 1.00 97.38 302 ASN A O 1
ATOM 2363 N N . LEU A 1 303 ? 49.594 6.810 -80.728 1.00 97.31 303 LEU A N 1
ATOM 2364 C CA . LEU A 1 303 ? 50.584 5.780 -81.071 1.00 97.31 303 LEU A CA 1
ATOM 2365 C C . LEU A 1 303 ? 50.134 4.935 -82.265 1.00 97.31 303 LEU A C 1
ATOM 2367 O O . LEU A 1 303 ? 50.934 4.604 -83.136 1.00 97.31 303 LEU A O 1
ATOM 2371 N N . ARG A 1 304 ? 48.845 4.594 -82.339 1.00 97.62 304 ARG A N 1
ATOM 2372 C CA . ARG A 1 304 ? 48.278 3.877 -83.484 1.00 97.62 304 ARG A CA 1
ATOM 2373 C C . ARG A 1 304 ? 48.417 4.691 -84.773 1.00 97.62 304 ARG A C 1
ATOM 2375 O O . ARG A 1 304 ? 48.779 4.118 -85.800 1.00 97.62 304 ARG A O 1
ATOM 2382 N N . ALA A 1 305 ? 48.140 5.994 -84.728 1.00 96.88 305 ALA A N 1
ATOM 2383 C CA . ALA A 1 305 ? 48.310 6.885 -85.873 1.00 96.88 305 ALA A CA 1
ATOM 2384 C C . ALA A 1 305 ? 49.785 6.993 -86.302 1.00 96.88 305 ALA A C 1
ATOM 2386 O O . ALA A 1 305 ? 50.078 6.919 -87.495 1.00 96.88 305 ALA A O 1
ATOM 2387 N N . GLU A 1 306 ? 50.713 7.088 -85.347 1.00 97.06 306 GLU A N 1
ATOM 2388 C CA . GLU A 1 306 ? 52.158 7.112 -85.607 1.00 97.06 306 GLU A CA 1
ATOM 2389 C C . GLU A 1 306 ? 52.653 5.801 -86.235 1.00 97.06 306 GLU A C 1
ATOM 2391 O O . GLU A 1 306 ? 53.343 5.826 -87.253 1.00 97.06 306 GLU A O 1
ATOM 2396 N N . ILE A 1 307 ? 52.240 4.646 -85.699 1.00 97.12 307 ILE A N 1
ATOM 2397 C CA . ILE A 1 307 ? 52.550 3.330 -86.279 1.00 97.12 307 ILE A CA 1
ATOM 2398 C C . ILE A 1 307 ? 52.038 3.244 -87.718 1.00 97.12 307 ILE A C 1
ATOM 2400 O O . ILE A 1 307 ? 52.746 2.733 -88.587 1.00 97.12 307 ILE A O 1
ATOM 2404 N N . PHE A 1 308 ? 50.828 3.736 -87.991 1.00 97.12 308 PHE A N 1
ATOM 2405 C CA . PHE A 1 308 ? 50.270 3.746 -89.341 1.00 97.12 308 PHE A CA 1
ATOM 2406 C C . PHE A 1 308 ? 51.098 4.621 -90.294 1.00 97.12 308 PHE A C 1
ATOM 2408 O O . PHE A 1 308 ? 51.452 4.157 -91.377 1.00 97.12 308 PHE A O 1
ATOM 2415 N N . ALA A 1 309 ? 51.462 5.838 -89.877 1.00 96.81 309 ALA A N 1
ATOM 2416 C CA . ALA A 1 309 ? 52.300 6.745 -90.662 1.00 96.81 309 ALA A CA 1
ATOM 2417 C C . ALA A 1 309 ? 53.686 6.145 -90.951 1.00 96.81 309 ALA A C 1
ATOM 2419 O O . ALA A 1 309 ? 54.088 6.069 -92.107 1.00 96.81 309 ALA A O 1
ATOM 2420 N N . LEU A 1 310 ? 54.370 5.613 -89.933 1.00 96.69 310 LEU A N 1
ATOM 2421 C CA . LEU A 1 310 ? 55.666 4.945 -90.103 1.00 96.69 310 LEU A CA 1
ATOM 2422 C C . LEU A 1 310 ? 55.566 3.710 -91.006 1.00 96.69 310 LEU A C 1
ATOM 2424 O O . LEU A 1 310 ? 56.451 3.459 -91.822 1.00 96.69 310 LEU A O 1
ATOM 2428 N N . THR A 1 311 ? 54.487 2.933 -90.886 1.00 96.62 311 THR A N 1
ATOM 2429 C CA . THR A 1 311 ? 54.239 1.782 -91.767 1.00 96.62 311 THR A CA 1
ATOM 2430 C C . THR A 1 311 ? 54.087 2.231 -93.222 1.00 96.62 311 THR A C 1
ATOM 2432 O O . THR A 1 311 ? 54.623 1.574 -94.119 1.00 96.62 311 THR A O 1
ATOM 2435 N N . GLN A 1 312 ? 53.398 3.352 -93.459 1.00 96.19 312 GLN A N 1
ATOM 2436 C CA . GLN A 1 312 ? 53.246 3.949 -94.783 1.00 96.19 312 GLN A CA 1
ATOM 2437 C C . GLN A 1 312 ? 54.589 4.454 -95.329 1.00 96.19 312 GLN A C 1
ATOM 2439 O O . GLN A 1 312 ? 54.961 4.069 -96.436 1.00 96.19 312 GLN A O 1
ATOM 2444 N N . ASP A 1 313 ? 55.360 5.203 -94.536 1.00 95.75 313 ASP A N 1
ATOM 2445 C CA . ASP A 1 313 ? 56.689 5.699 -94.917 1.00 95.75 313 ASP A CA 1
ATOM 2446 C C . ASP A 1 313 ? 57.635 4.553 -95.303 1.00 95.75 313 ASP A C 1
ATOM 2448 O O . ASP A 1 313 ? 58.342 4.626 -96.308 1.00 95.75 313 ASP A O 1
ATOM 2452 N N . VAL A 1 314 ? 57.628 3.452 -94.542 1.00 95.81 314 VAL A N 1
ATOM 2453 C CA . VAL A 1 314 ? 58.412 2.247 -94.859 1.00 95.81 314 VAL A CA 1
ATOM 2454 C C . VAL A 1 314 ? 57.955 1.612 -96.176 1.00 95.81 314 VAL A C 1
ATOM 2456 O O . VAL A 1 314 ? 58.792 1.149 -96.957 1.00 95.81 314 VAL A O 1
ATOM 2459 N N . CYS A 1 315 ? 56.647 1.576 -96.453 1.00 94.94 315 CYS A N 1
ATOM 2460 C CA . CYS A 1 315 ? 56.131 1.089 -97.734 1.00 94.94 315 CYS A CA 1
ATOM 2461 C C . CYS A 1 315 ? 56.594 1.978 -98.895 1.00 94.94 315 CYS A C 1
ATOM 2463 O O . CYS A 1 315 ? 57.086 1.456 -99.898 1.00 94.94 315 CYS A O 1
ATOM 2465 N N . ASP A 1 316 ? 56.515 3.297 -98.733 1.00 94.25 316 ASP A N 1
ATOM 2466 C CA . ASP A 1 316 ? 56.933 4.269 -99.742 1.00 94.25 316 ASP A CA 1
ATOM 2467 C C . ASP A 1 316 ? 58.449 4.204 -99.992 1.00 94.25 316 ASP A C 1
ATOM 2469 O O . ASP A 1 316 ? 58.883 4.149 -101.145 1.00 94.25 316 ASP A O 1
ATOM 2473 N N . GLN A 1 317 ? 59.268 4.097 -98.939 1.00 93.88 317 GLN A N 1
ATOM 2474 C CA . GLN A 1 317 ? 60.714 3.868 -99.047 1.00 93.88 317 GLN A CA 1
ATOM 2475 C C . GLN A 1 317 ? 61.038 2.560 -99.772 1.00 93.88 317 GLN A C 1
ATOM 2477 O O . GLN A 1 317 ? 61.943 2.518 -100.606 1.00 93.88 317 GLN A O 1
ATOM 2482 N N . LYS A 1 318 ? 60.297 1.484 -99.493 1.00 94.25 318 LYS A N 1
ATOM 2483 C CA . LYS A 1 318 ? 60.475 0.198 -100.177 1.00 94.25 318 LYS A CA 1
ATOM 2484 C C . LYS A 1 318 ? 60.147 0.303 -101.668 1.00 94.25 318 LYS A C 1
ATOM 2486 O O . LYS A 1 318 ? 60.843 -0.306 -102.480 1.00 94.25 318 LYS A O 1
ATOM 2491 N N . GLU A 1 319 ? 59.121 1.065 -102.041 1.00 91.94 319 GLU A N 1
ATOM 2492 C CA . GLU A 1 319 ? 58.787 1.339 -103.444 1.00 91.94 319 GLU A CA 1
ATOM 2493 C C . GLU A 1 319 ? 59.819 2.250 -104.126 1.00 91.94 319 GLU A C 1
ATOM 2495 O O . GLU A 1 319 ? 60.198 1.986 -105.269 1.00 91.94 319 GLU A O 1
ATOM 2500 N N . LEU A 1 320 ? 60.337 3.271 -103.435 1.00 90.94 320 LEU A N 1
ATOM 2501 C CA . LEU A 1 320 ? 61.447 4.098 -103.924 1.00 90.94 320 LEU A CA 1
ATOM 2502 C C . LEU A 1 320 ? 62.704 3.258 -104.162 1.00 90.94 320 LEU A C 1
ATOM 2504 O O . LEU A 1 320 ? 63.252 3.292 -105.259 1.00 90.94 320 LEU A O 1
ATOM 2508 N N . TYR A 1 321 ? 63.100 2.429 -103.196 1.00 89.50 321 TYR A N 1
ATOM 2509 C CA . TYR A 1 321 ? 64.255 1.544 -103.332 1.00 89.50 321 TYR A CA 1
ATOM 2510 C C . TYR A 1 321 ? 64.088 0.553 -104.494 1.00 89.50 321 TYR A C 1
ATOM 2512 O O . TYR A 1 321 ? 65.020 0.323 -105.261 1.00 89.50 321 TYR A O 1
ATOM 2520 N N . LYS A 1 322 ? 62.886 -0.010 -104.694 1.00 89.88 322 LYS A N 1
ATOM 2521 C CA . LYS A 1 322 ? 62.590 -0.831 -105.882 1.00 89.88 322 LYS A CA 1
ATO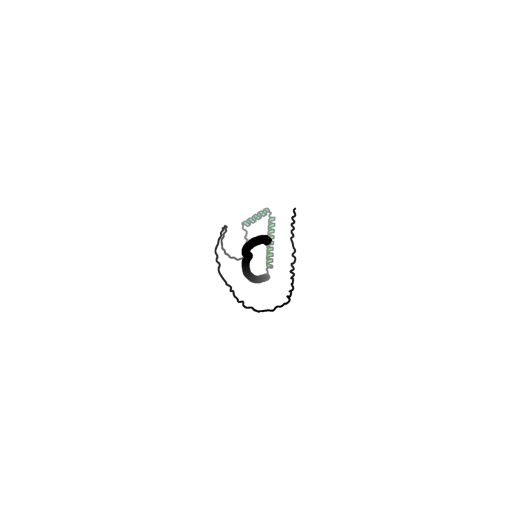M 2522 C C . LYS A 1 322 ? 62.768 -0.042 -107.182 1.00 89.88 322 LYS A C 1
ATOM 2524 O O . LYS A 1 322 ? 63.333 -0.585 -108.129 1.00 89.88 322 LYS A O 1
ATOM 2529 N N . LYS A 1 323 ? 62.290 1.208 -107.248 1.00 86.50 323 LYS A N 1
ATOM 2530 C CA . LYS A 1 323 ? 62.474 2.081 -108.421 1.00 86.50 323 LYS A CA 1
ATOM 2531 C C . LYS A 1 323 ? 63.953 2.370 -108.671 1.00 86.50 323 LYS A C 1
ATOM 2533 O O . LYS A 1 323 ? 64.412 2.128 -109.777 1.00 86.50 323 LYS A O 1
ATOM 2538 N N . GLU A 1 324 ? 64.709 2.767 -107.651 1.00 84.56 324 GLU A N 1
ATOM 2539 C CA . GLU A 1 324 ? 66.152 3.026 -107.757 1.00 84.56 324 GLU A CA 1
ATOM 2540 C C . GLU A 1 324 ? 66.940 1.787 -108.198 1.00 84.56 324 GLU A C 1
ATOM 2542 O O . GLU A 1 324 ? 67.843 1.890 -109.030 1.00 84.56 324 GLU A O 1
ATOM 2547 N N . MET A 1 325 ? 66.585 0.602 -107.691 1.00 79.81 325 MET A N 1
ATOM 2548 C CA . MET A 1 325 ? 67.177 -0.663 -108.133 1.00 79.81 325 MET A CA 1
ATOM 2549 C C . MET A 1 325 ? 66.842 -0.961 -109.599 1.00 79.81 325 MET A C 1
ATOM 2551 O O . MET A 1 325 ? 67.733 -1.359 -110.349 1.00 79.81 325 MET A O 1
ATOM 2555 N N . ASN A 1 326 ? 65.601 -0.717 -110.036 1.00 76.31 326 ASN A N 1
ATOM 2556 C CA . ASN A 1 326 ? 65.192 -0.866 -111.437 1.00 76.31 326 ASN A CA 1
ATOM 2557 C C . ASN A 1 326 ? 65.900 0.146 -112.361 1.00 76.31 326 ASN A C 1
ATOM 2559 O O . ASN A 1 326 ? 66.339 -0.227 -113.451 1.00 76.31 326 ASN A O 1
ATOM 2563 N N . ASP A 1 327 ? 66.063 1.398 -111.925 1.00 74.25 327 ASP A N 1
ATOM 2564 C CA . ASP A 1 327 ? 66.749 2.465 -112.664 1.00 74.25 327 ASP A CA 1
ATOM 2565 C C . ASP A 1 327 ? 68.262 2.222 -112.738 1.00 74.25 327 ASP A C 1
ATOM 2567 O O . ASP A 1 327 ? 68.879 2.422 -113.786 1.00 74.25 327 ASP A O 1
ATOM 2571 N N . SER A 1 328 ? 68.864 1.707 -111.663 1.00 69.75 328 SER A N 1
ATOM 2572 C CA . SER A 1 328 ? 70.266 1.277 -111.628 1.00 69.75 328 SER A CA 1
ATOM 2573 C C . SER A 1 328 ? 70.498 0.066 -112.534 1.00 69.75 328 SER A C 1
ATOM 2575 O O . SER A 1 328 ? 71.470 0.034 -113.291 1.00 69.75 328 SER A O 1
ATOM 2577 N N . GLU A 1 329 ? 69.576 -0.903 -112.550 1.00 62.34 329 GLU A N 1
ATOM 2578 C CA . GLU A 1 329 ? 69.594 -2.003 -113.520 1.00 62.34 329 GLU A CA 1
ATOM 2579 C C . GLU A 1 329 ? 69.456 -1.498 -114.967 1.00 62.34 329 GLU A C 1
ATOM 2581 O O . GLU A 1 329 ? 70.140 -1.997 -115.868 1.00 62.34 329 GLU A O 1
ATOM 2586 N N . GLY A 1 330 ? 68.600 -0.499 -115.200 1.00 60.78 330 GLY A N 1
ATOM 2587 C CA . GLY A 1 330 ? 68.445 0.180 -116.487 1.00 60.78 330 GLY A CA 1
ATOM 2588 C C . GLY A 1 330 ? 69.728 0.892 -116.925 1.00 60.78 330 GLY A C 1
ATOM 2589 O O . GLY A 1 330 ? 70.199 0.693 -118.047 1.00 60.78 330 GLY A O 1
ATOM 2590 N N . GLY A 1 331 ? 70.360 1.631 -116.011 1.00 60.38 331 GLY A N 1
ATOM 2591 C CA . GLY A 1 331 ? 71.630 2.323 -116.220 1.00 60.38 331 GLY A CA 1
ATOM 2592 C C . GLY A 1 331 ? 72.787 1.370 -116.521 1.00 60.38 331 GLY A C 1
ATOM 2593 O O . GLY A 1 331 ? 73.570 1.628 -117.438 1.00 60.38 331 GLY A O 1
ATOM 2594 N N . ILE A 1 332 ? 72.868 0.225 -115.835 1.00 60.00 332 ILE A N 1
ATOM 2595 C CA . ILE A 1 332 ? 73.861 -0.826 -116.115 1.00 60.00 332 ILE A CA 1
ATOM 2596 C C . ILE A 1 332 ? 73.629 -1.429 -117.509 1.00 60.00 332 ILE A C 1
ATOM 2598 O O . ILE A 1 332 ? 74.582 -1.589 -118.280 1.00 60.00 332 ILE A O 1
ATOM 2602 N N . LYS A 1 333 ? 72.374 -1.711 -117.884 1.00 60.22 333 LYS A N 1
ATOM 2603 C CA . LYS A 1 333 ? 72.021 -2.250 -119.212 1.00 60.22 333 LYS A CA 1
ATOM 2604 C C . LYS A 1 333 ? 72.337 -1.256 -120.338 1.00 60.22 333 LYS A C 1
ATOM 2606 O O . LYS A 1 333 ? 72.858 -1.662 -121.383 1.00 60.22 333 LYS A O 1
ATOM 2611 N N . ASP A 1 334 ? 72.111 0.038 -120.129 1.00 59.72 334 ASP A N 1
ATOM 2612 C CA . ASP A 1 334 ? 72.404 1.075 -121.123 1.00 59.72 334 ASP A CA 1
ATOM 2613 C C . ASP A 1 334 ? 73.893 1.419 -121.228 1.00 59.72 334 ASP A C 1
ATOM 2615 O O . ASP A 1 334 ? 74.396 1.613 -122.341 1.00 59.72 334 ASP A O 1
ATOM 2619 N N . ASN A 1 335 ? 74.643 1.403 -120.122 1.00 59.03 335 ASN A N 1
ATOM 2620 C CA . ASN A 1 335 ? 76.102 1.528 -120.178 1.00 59.03 335 ASN A CA 1
ATOM 2621 C C . ASN A 1 335 ? 76.746 0.303 -120.841 1.00 59.03 335 ASN A C 1
ATOM 2623 O O . ASN A 1 335 ? 77.659 0.455 -121.655 1.00 59.03 335 ASN A O 1
ATOM 2627 N N . ALA A 1 336 ? 76.221 -0.904 -120.604 1.00 62.25 336 ALA A N 1
ATOM 2628 C CA . ALA A 1 336 ? 76.649 -2.107 -121.317 1.00 62.25 336 ALA A CA 1
ATOM 2629 C C . ALA A 1 336 ? 76.374 -2.010 -122.832 1.00 62.25 336 ALA A C 1
ATOM 2631 O O . ALA A 1 336 ? 77.217 -2.401 -123.647 1.00 62.25 336 ALA A O 1
ATOM 2632 N N . ARG A 1 337 ? 75.232 -1.437 -123.244 1.00 64.50 337 ARG A N 1
ATOM 2633 C CA . ARG A 1 337 ? 74.916 -1.167 -124.662 1.00 64.50 337 ARG A CA 1
ATOM 2634 C C . ARG A 1 337 ? 75.826 -0.099 -125.277 1.00 64.50 337 ARG A C 1
ATOM 2636 O O . ARG A 1 337 ? 76.301 -0.291 -126.400 1.00 64.50 337 ARG A O 1
ATOM 2643 N N . LYS A 1 338 ? 76.103 1.002 -124.568 1.00 64.69 338 LYS A N 1
ATOM 2644 C CA . LYS A 1 338 ? 77.029 2.061 -125.017 1.00 64.69 338 LYS A CA 1
ATOM 2645 C C . LYS A 1 338 ? 78.464 1.548 -125.126 1.00 64.69 338 LYS A C 1
ATOM 2647 O O . LYS A 1 338 ? 79.106 1.806 -126.142 1.00 64.69 338 LYS A O 1
ATOM 2652 N N . SER A 1 339 ? 78.921 0.756 -124.157 1.00 64.25 339 SER A N 1
ATOM 2653 C CA . SER A 1 339 ? 80.224 0.084 -124.184 1.00 64.25 339 SER A CA 1
ATOM 2654 C C . SER A 1 339 ? 80.345 -0.828 -125.408 1.00 64.25 339 SER A C 1
ATOM 2656 O O . SER A 1 339 ? 81.247 -0.628 -126.219 1.00 64.25 339 SER A O 1
ATOM 2658 N N . LYS A 1 340 ? 79.358 -1.705 -125.663 1.00 68.50 340 LYS A N 1
ATOM 2659 C CA . LYS A 1 340 ? 79.317 -2.543 -126.881 1.00 68.50 340 LYS A CA 1
ATOM 2660 C C . LYS A 1 340 ? 79.371 -1.722 -128.178 1.00 68.50 340 LYS A C 1
ATOM 2662 O O . LYS A 1 340 ? 80.119 -2.075 -129.091 1.00 68.50 340 LYS A O 1
ATOM 2667 N N . LYS A 1 341 ? 78.626 -0.611 -128.267 1.00 68.88 341 LYS A N 1
ATOM 2668 C CA . LYS A 1 341 ? 78.675 0.313 -129.421 1.00 68.88 341 LYS A CA 1
ATOM 2669 C C . LYS A 1 341 ? 80.054 0.959 -129.589 1.00 68.88 341 LYS A C 1
ATOM 2671 O O . LYS A 1 341 ? 80.508 1.128 -130.721 1.00 68.88 341 LYS A O 1
ATOM 2676 N N . LEU A 1 342 ? 80.728 1.313 -128.495 1.00 64.56 342 LEU A N 1
ATOM 2677 C CA . LEU A 1 342 ? 82.075 1.880 -128.530 1.00 64.56 342 LEU A CA 1
ATOM 2678 C C . LEU A 1 342 ? 83.102 0.842 -129.005 1.00 64.56 342 LEU A C 1
ATOM 2680 O O . LEU A 1 342 ? 83.910 1.141 -129.883 1.00 64.56 342 LEU A O 1
ATOM 2684 N N . THR A 1 343 ? 83.016 -0.399 -128.513 1.00 67.81 343 THR A N 1
ATOM 2685 C CA . THR A 1 343 ? 83.867 -1.512 -128.968 1.00 67.81 343 THR A CA 1
ATOM 2686 C C . THR A 1 343 ? 83.652 -1.805 -130.455 1.00 67.81 343 THR A C 1
ATOM 2688 O O . THR A 1 343 ? 84.606 -2.063 -131.188 1.00 67.81 343 THR A O 1
ATOM 2691 N N . GLN A 1 344 ? 82.409 -1.712 -130.937 1.00 70.12 344 GLN A N 1
ATOM 2692 C CA . GLN A 1 344 ? 82.083 -1.882 -132.353 1.00 70.12 344 GLN A CA 1
ATOM 2693 C C . GLN A 1 344 ? 82.648 -0.746 -133.223 1.00 70.12 344 GLN A C 1
ATOM 2695 O O . GLN A 1 344 ? 83.208 -1.016 -134.286 1.00 70.12 344 GLN A O 1
ATOM 2700 N N . LYS A 1 345 ? 82.575 0.512 -132.764 1.00 67.44 345 LYS A N 1
ATOM 2701 C CA . LYS A 1 345 ? 83.204 1.659 -133.446 1.00 67.44 345 LYS A CA 1
ATOM 2702 C C . LYS A 1 345 ? 84.732 1.554 -133.475 1.00 67.44 345 LYS A C 1
ATOM 2704 O O . LYS A 1 345 ? 85.333 1.872 -134.497 1.00 67.44 345 LYS A O 1
ATOM 2709 N N . LEU A 1 346 ? 85.359 1.068 -132.403 1.00 62.53 346 LEU A N 1
ATOM 2710 C CA . LEU A 1 346 ? 86.801 0.792 -132.364 1.00 62.53 346 LEU A CA 1
ATOM 2711 C C . LEU A 1 346 ? 87.197 -0.308 -133.357 1.00 62.53 346 LEU A C 1
ATOM 2713 O O . LEU A 1 346 ? 88.148 -0.118 -134.110 1.00 62.53 346 LEU A O 1
ATOM 2717 N N . LYS A 1 347 ? 86.422 -1.399 -133.453 1.00 65.56 347 LYS A N 1
ATOM 2718 C CA . LYS A 1 347 ? 86.623 -2.433 -134.487 1.00 65.56 347 LYS A CA 1
ATOM 2719 C C . LYS A 1 347 ? 86.498 -1.872 -135.909 1.00 65.56 347 LYS A C 1
ATOM 2721 O O . LYS A 1 347 ? 87.330 -2.173 -136.759 1.00 65.56 347 LYS A O 1
ATOM 2726 N N . GLN A 1 348 ? 85.505 -1.018 -136.171 1.00 63.50 348 GLN A N 1
ATOM 2727 C CA . GLN A 1 348 ? 85.349 -0.369 -137.480 1.00 63.50 348 GLN A CA 1
ATOM 2728 C C . GLN A 1 348 ? 86.484 0.613 -137.804 1.00 63.50 348 GLN A C 1
ATOM 2730 O O . GLN A 1 348 ? 86.882 0.711 -138.962 1.00 63.50 348 GLN A O 1
ATOM 2735 N N . ARG A 1 349 ? 87.021 1.325 -136.804 1.00 58.12 349 ARG A N 1
ATOM 2736 C CA . ARG A 1 349 ? 88.151 2.246 -136.985 1.00 58.12 349 ARG A CA 1
ATOM 2737 C C . ARG A 1 349 ? 89.464 1.497 -137.240 1.00 58.12 349 ARG A C 1
ATOM 2739 O O . ARG A 1 349 ? 90.203 1.909 -138.124 1.00 58.12 349 ARG A O 1
ATOM 2746 N N . ASN A 1 350 ? 89.710 0.375 -136.558 1.00 57.72 350 ASN A N 1
ATOM 2747 C CA . ASN A 1 350 ? 90.899 -0.453 -136.801 1.00 57.72 350 ASN A CA 1
ATOM 2748 C C . ASN A 1 350 ? 90.894 -1.086 -138.203 1.00 57.72 350 ASN A C 1
ATOM 2750 O O . ASN A 1 350 ? 91.921 -1.108 -138.870 1.00 57.72 350 ASN A O 1
ATOM 2754 N N . ASN A 1 351 ? 89.727 -1.491 -138.713 1.00 57.78 351 ASN A N 1
ATOM 2755 C CA . ASN A 1 351 ? 89.610 -2.002 -140.085 1.00 57.78 351 ASN A CA 1
ATOM 2756 C C . ASN A 1 351 ? 89.821 -0.933 -141.176 1.00 57.78 351 ASN A C 1
ATOM 2758 O O . ASN A 1 351 ? 90.030 -1.291 -142.331 1.00 57.78 351 ASN A O 1
ATOM 2762 N N . ARG A 1 352 ? 89.771 0.364 -140.839 1.00 57.72 352 ARG A N 1
ATOM 2763 C CA . ARG A 1 352 ? 90.093 1.469 -141.763 1.00 57.72 352 ARG A CA 1
ATOM 2764 C C . ARG A 1 352 ? 91.574 1.863 -141.758 1.00 57.72 352 ARG A C 1
ATOM 2766 O O . ARG A 1 352 ? 91.962 2.650 -142.603 1.00 57.72 352 ARG A O 1
ATOM 2773 N N . LEU A 1 353 ? 92.375 1.336 -140.830 1.00 55.34 353 LEU A N 1
ATOM 2774 C CA . LEU A 1 353 ? 93.826 1.565 -140.737 1.00 55.34 353 LEU A CA 1
ATOM 2775 C C . LEU A 1 353 ? 94.655 0.457 -141.424 1.00 55.34 353 LEU A C 1
ATOM 2777 O O . LEU A 1 353 ? 95.877 0.517 -141.403 1.00 55.34 353 LEU A O 1
ATOM 2781 N N . ILE A 1 354 ? 93.998 -0.550 -142.019 1.00 54.16 354 ILE A N 1
ATOM 2782 C CA . ILE A 1 354 ? 94.621 -1.718 -142.680 1.00 54.16 354 ILE A CA 1
ATOM 2783 C C . ILE A 1 354 ? 94.358 -1.719 -144.212 1.00 54.16 354 ILE A C 1
ATOM 2785 O O . ILE A 1 354 ? 94.707 -2.660 -144.916 1.00 54.16 354 ILE A O 1
ATOM 2789 N N . LYS A 1 355 ? 93.768 -0.654 -144.762 1.00 47.72 355 LYS A N 1
ATOM 2790 C CA . LYS A 1 355 ? 93.654 -0.399 -146.209 1.00 47.72 355 LYS A CA 1
ATOM 2791 C C . LYS A 1 355 ? 94.262 0.952 -146.516 1.00 47.72 355 LYS A C 1
ATOM 2793 O O . LYS A 1 355 ? 94.823 1.072 -147.623 1.00 47.72 355 LYS A O 1
#

Radius of gyration: 91.35 Å; chains: 1; bounding box: 214×61×250 Å

Sequence (355 aa):
MDAQYVTELDSDSMDDIIFVRSVEKPQTPKAGGGRPTKRAKPNDVPARAVSPSLTKRAKSSGMPAQAVSPGPATKQKRDSNSSQTTTSDAHPKVSQSEQPYTEEEKLFMFETRKALEHALGKEALEAHEKVLTEEKESTEKYILDLEAAVKQQHGTPVVHETLIQDQIAILKVKAEGHDESARTEIKLLRKSNTKLAEEKTTIGRCVRLLTDENVILKRQYEGASAEIQILHEHKTTLAEENAALSRDLKLLKDEQGTYKAERQEEAYRIAIKTLREQNNKLADEKAALARNVELLNAGHDNLRAEIFALTQDVCDQKELYKKEMNDSEGGIKDNARKSKKLTQKLKQRNNRLIK

Secondary structure (DSSP, 8-state):
--------------------------PPPPP-----------------------------------------------------------PPPP-----PPPHHHHHHHHHHHHHHHHHH-HHHHHHHHHHHHHHHHHHHHHHHHHHHHHHHHT--HHHHHHHHHHHHHHHHHHHHHHHHHHHHHHHHHHHHHHHHHHHHHHHHHHHHHHHHHHHHHHHHHHHHHHHHHHHHHHHHHHHHHHHHHHHHHHHHHHHHHHHHHHHHHHHHHHHHHHHHHHHHHHHHHHHHHHHHHHHHHHHHHHHHHHHHHHHHHHHHHHHHHHHHHHHHHHHHHHHHHHHHHHHHHHHHHHTTS--

Organism: NCBI:txid119927